Protein AF-A0A4Y6R1T4-F1 (afdb_monomer_lite)

Structure (mmCIF, N/CA/C/O backbone):
data_AF-A0A4Y6R1T4-F1
#
_entry.id   AF-A0A4Y6R1T4-F1
#
loop_
_atom_site.group_PDB
_atom_site.id
_atom_site.type_symbol
_atom_site.label_atom_id
_atom_site.label_alt_id
_atom_site.label_comp_id
_atom_site.label_asym_id
_atom_site.label_entity_id
_atom_site.label_seq_id
_atom_site.pdbx_PDB_ins_code
_atom_site.Cartn_x
_atom_site.Cartn_y
_atom_site.Cartn_z
_atom_site.occupancy
_atom_site.B_iso_or_equiv
_atom_site.auth_seq_id
_atom_site.auth_comp_id
_atom_site.auth_asym_id
_atom_site.auth_atom_id
_atom_site.pdbx_PDB_model_num
ATOM 1 N N . MET A 1 1 ? 28.581 6.804 19.911 1.00 50.00 1 MET A N 1
ATOM 2 C CA . MET A 1 1 ? 28.796 6.929 18.453 1.00 50.00 1 MET A CA 1
ATOM 3 C C . MET A 1 1 ? 29.533 5.676 18.004 1.00 50.00 1 MET A C 1
ATOM 5 O O . MET A 1 1 ? 30.592 5.405 18.553 1.00 50.00 1 MET A O 1
ATOM 9 N N . ASP A 1 2 ? 28.939 4.850 17.142 1.00 58.91 2 ASP A N 1
ATOM 10 C CA . ASP A 1 2 ? 29.497 3.533 16.799 1.00 58.91 2 ASP A CA 1
ATOM 11 C C . ASP A 1 2 ? 30.647 3.675 15.783 1.00 58.91 2 ASP A C 1
ATOM 13 O O . ASP A 1 2 ? 30.434 3.988 14.611 1.00 58.91 2 ASP A O 1
ATOM 17 N N . LEU A 1 3 ? 31.883 3.462 16.244 1.00 58.91 3 LEU A N 1
ATOM 18 C CA . LEU A 1 3 ? 33.116 3.588 15.455 1.00 58.91 3 LEU A CA 1
ATOM 19 C C . LEU A 1 3 ? 33.207 2.569 14.300 1.00 58.91 3 LEU A C 1
ATOM 21 O O . LEU A 1 3 ? 34.051 2.720 13.419 1.00 58.91 3 LEU A O 1
ATOM 25 N N . ARG A 1 4 ? 32.319 1.563 14.251 1.00 66.00 4 ARG A N 1
ATOM 26 C CA . ARG A 1 4 ? 32.218 0.587 13.150 1.00 66.00 4 ARG A CA 1
ATOM 27 C C . ARG A 1 4 ? 31.429 1.110 11.947 1.00 66.00 4 ARG A C 1
ATOM 29 O O . ARG A 1 4 ? 31.530 0.545 10.858 1.00 66.00 4 ARG A O 1
ATOM 36 N N . LEU A 1 5 ? 30.665 2.195 12.109 1.00 69.00 5 LEU A N 1
ATOM 37 C CA . LEU A 1 5 ? 29.896 2.802 11.017 1.00 69.00 5 LEU A CA 1
ATOM 38 C C . LEU A 1 5 ? 30.787 3.558 10.033 1.00 69.00 5 LEU A C 1
ATOM 40 O O . LEU A 1 5 ? 30.581 3.449 8.830 1.00 69.00 5 LEU A O 1
ATOM 44 N N . VAL A 1 6 ? 31.795 4.283 10.521 1.00 76.62 6 VAL A N 1
ATOM 45 C CA . VAL A 1 6 ? 32.685 5.107 9.686 1.00 76.62 6 VAL A CA 1
ATOM 46 C C . VAL A 1 6 ? 33.397 4.292 8.591 1.00 76.62 6 VAL A C 1
ATOM 48 O O . VAL A 1 6 ? 33.251 4.646 7.420 1.00 76.62 6 VAL A O 1
ATOM 51 N N . PRO A 1 7 ? 34.093 3.175 8.889 1.00 70.38 7 PRO A N 1
ATOM 52 C CA . PRO A 1 7 ? 34.747 2.381 7.848 1.00 70.38 7 PRO A CA 1
ATOM 53 C C . PRO A 1 7 ? 33.738 1.717 6.903 1.00 70.38 7 PRO A C 1
ATOM 55 O O . PRO A 1 7 ? 33.981 1.648 5.701 1.00 70.38 7 PRO A O 1
ATOM 58 N N . ARG A 1 8 ? 32.571 1.292 7.406 1.00 71.94 8 ARG A N 1
ATOM 59 C CA . ARG A 1 8 ? 31.504 0.712 6.578 1.00 71.94 8 ARG A CA 1
ATOM 60 C C . ARG A 1 8 ? 30.932 1.733 5.594 1.00 71.94 8 ARG A C 1
ATOM 62 O O . ARG A 1 8 ? 30.729 1.405 4.430 1.00 71.94 8 ARG A O 1
ATOM 69 N N . VAL A 1 9 ? 30.707 2.968 6.038 1.00 75.81 9 VAL A N 1
ATOM 70 C CA . VAL A 1 9 ? 30.232 4.070 5.189 1.00 75.81 9 VAL A CA 1
ATOM 71 C C . VAL A 1 9 ? 31.282 4.442 4.146 1.00 75.81 9 VAL A C 1
ATOM 73 O O . VAL A 1 9 ? 30.928 4.627 2.987 1.00 75.81 9 VAL A O 1
ATOM 76 N N . LEU A 1 10 ? 32.567 4.493 4.508 1.00 75.19 10 LEU A N 1
ATOM 77 C CA . LEU A 1 10 ? 33.646 4.766 3.554 1.00 75.19 10 LEU A CA 1
ATOM 78 C C . LEU A 1 10 ? 33.792 3.658 2.504 1.00 75.19 10 LEU A C 1
ATOM 80 O O . LEU A 1 10 ? 34.009 3.964 1.337 1.00 75.19 10 LEU A O 1
ATOM 84 N N . LEU A 1 11 ? 33.608 2.392 2.883 1.00 73.38 11 LEU A N 1
ATOM 85 C CA . LEU A 1 11 ? 33.667 1.255 1.961 1.00 73.38 11 LEU A CA 1
ATOM 86 C C . LEU A 1 11 ? 32.455 1.225 1.014 1.00 73.38 11 LEU A C 1
ATOM 88 O O . LEU A 1 11 ? 32.614 1.037 -0.191 1.00 73.38 11 LEU A O 1
ATOM 92 N N . LEU A 1 12 ? 31.253 1.507 1.534 1.00 69.75 12 LEU A N 1
ATOM 93 C CA . LEU A 1 12 ? 30.039 1.699 0.728 1.00 69.75 12 LEU A CA 1
ATOM 94 C C . LEU A 1 12 ? 30.169 2.904 -0.216 1.00 69.75 12 LEU A C 1
ATOM 96 O O . LEU A 1 12 ? 29.747 2.833 -1.372 1.00 69.75 12 LEU A O 1
ATOM 100 N N . ARG A 1 13 ? 30.796 3.991 0.247 1.00 69.69 13 ARG A N 1
ATOM 101 C CA . ARG A 1 13 ? 31.084 5.177 -0.564 1.00 69.69 13 ARG A CA 1
ATOM 102 C C . ARG A 1 13 ? 32.111 4.875 -1.646 1.00 69.69 13 ARG A C 1
ATOM 104 O O . ARG A 1 13 ? 31.863 5.223 -2.785 1.00 69.69 13 ARG A O 1
ATOM 111 N N . ALA A 1 14 ? 33.204 4.182 -1.340 1.00 67.00 14 ALA A N 1
ATOM 112 C CA . ALA A 1 14 ? 34.214 3.788 -2.322 1.00 67.00 14 ALA A CA 1
ATOM 113 C C . ALA A 1 14 ? 33.642 2.852 -3.401 1.00 67.00 14 ALA A C 1
ATOM 115 O O . ALA A 1 14 ? 33.960 3.007 -4.576 1.00 67.00 14 ALA A O 1
ATOM 116 N N . ALA A 1 15 ? 32.741 1.937 -3.027 1.00 65.62 15 ALA A N 1
ATOM 117 C CA . ALA A 1 15 ? 32.027 1.080 -3.975 1.00 65.62 15 ALA A CA 1
ATOM 118 C C . ALA A 1 15 ? 31.016 1.850 -4.853 1.00 65.62 15 ALA A C 1
ATOM 120 O O . ALA A 1 15 ? 30.726 1.429 -5.973 1.00 65.62 15 ALA A O 1
ATOM 121 N N . SER A 1 16 ? 30.499 2.984 -4.364 1.00 64.88 16 SER A N 1
ATOM 122 C CA . SER A 1 16 ? 29.535 3.846 -5.073 1.00 64.88 16 SER A CA 1
ATOM 123 C C . SER A 1 16 ? 30.197 4.998 -5.843 1.00 64.88 16 SER A C 1
ATOM 125 O O . SER A 1 16 ? 29.636 5.481 -6.820 1.00 64.88 16 SER A O 1
ATOM 127 N N . HIS A 1 17 ? 31.428 5.368 -5.480 1.00 62.56 17 HIS A N 1
ATOM 128 C CA . HIS A 1 17 ? 32.231 6.453 -6.054 1.00 62.56 17 HIS A CA 1
ATOM 129 C C . HIS A 1 17 ? 32.384 6.384 -7.587 1.00 62.56 17 HIS A C 1
ATOM 131 O O . HIS A 1 17 ? 32.402 7.425 -8.251 1.00 62.56 17 HIS A O 1
ATOM 137 N N . PRO A 1 18 ? 32.449 5.193 -8.222 1.00 65.69 18 PRO A N 1
ATOM 138 C CA . PRO A 1 18 ? 32.458 5.106 -9.676 1.00 65.69 18 PRO A CA 1
ATOM 139 C C . PRO A 1 18 ? 31.128 5.487 -10.343 1.00 65.69 18 PRO A C 1
ATOM 141 O O . PRO A 1 18 ? 31.086 5.605 -11.564 1.00 65.69 18 PRO A O 1
ATOM 144 N N . ARG A 1 19 ? 30.036 5.616 -9.584 1.00 70.75 19 ARG A N 1
ATOM 145 C CA . ARG A 1 19 ? 28.713 6.042 -10.065 1.00 70.75 19 ARG A CA 1
ATOM 146 C C . ARG A 1 19 ? 28.434 7.518 -9.793 1.00 70.75 19 ARG A C 1
ATOM 148 O O . ARG A 1 19 ? 27.678 8.121 -10.545 1.00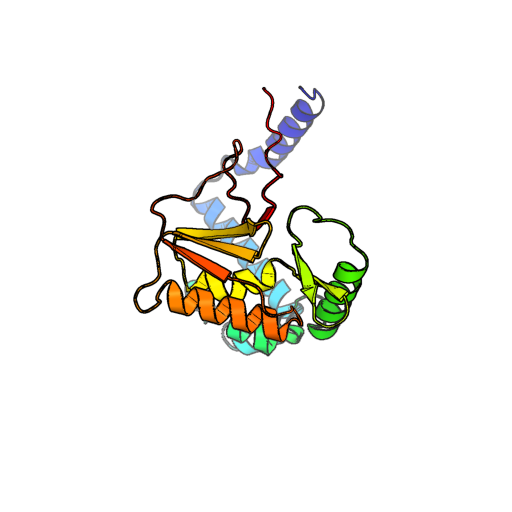 70.75 19 ARG A O 1
ATOM 155 N N . ASP A 1 20 ? 29.117 8.109 -8.813 1.00 73.69 20 ASP A N 1
ATOM 156 C CA . ASP A 1 20 ? 28.997 9.532 -8.460 1.00 73.69 20 ASP A CA 1
ATOM 157 C C . ASP A 1 20 ? 29.440 10.479 -9.594 1.00 73.69 20 ASP A C 1
ATOM 159 O O . ASP A 1 20 ? 29.027 11.632 -9.635 1.00 73.69 20 ASP A O 1
ATOM 163 N N . HIS A 1 21 ? 30.261 9.995 -10.534 1.00 81.00 21 HIS A N 1
ATOM 164 C CA . HIS A 1 21 ? 30.757 10.770 -11.678 1.00 81.00 21 HIS A CA 1
ATOM 165 C C . HIS A 1 21 ? 30.013 10.484 -12.991 1.00 81.00 21 HIS A C 1
ATOM 167 O O . HIS A 1 21 ? 30.503 10.834 -14.066 1.00 81.00 21 HIS A O 1
ATOM 173 N N . TRP A 1 22 ? 28.888 9.767 -12.954 1.00 88.06 22 TRP A N 1
ATOM 174 C CA . TRP A 1 22 ? 28.159 9.477 -14.183 1.00 88.06 22 TRP A CA 1
ATOM 175 C C . TRP A 1 22 ? 27.506 10.739 -14.739 1.00 88.06 22 TRP A C 1
ATOM 177 O O . TRP A 1 22 ? 26.753 11.423 -14.051 1.00 88.06 22 TRP A O 1
ATOM 187 N N . ASP A 1 23 ? 27.763 11.009 -16.015 1.00 89.06 23 ASP A N 1
ATOM 188 C CA . ASP A 1 23 ? 26.999 11.992 -16.767 1.00 89.06 23 ASP A CA 1
ATOM 189 C C . ASP A 1 23 ? 25.576 11.478 -17.064 1.00 89.06 23 ASP A C 1
ATOM 191 O O . ASP A 1 23 ? 25.246 10.295 -16.897 1.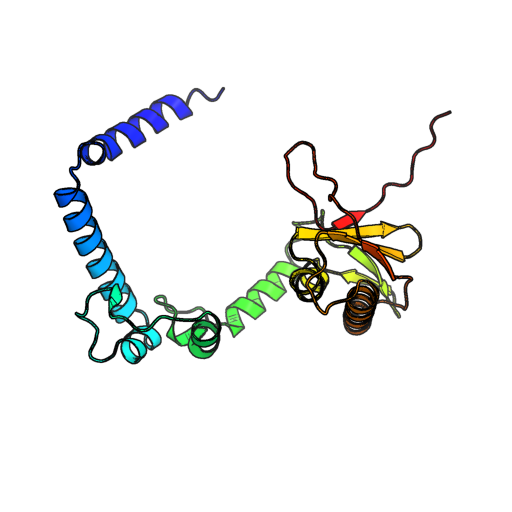00 89.06 23 ASP A O 1
ATOM 195 N N . ALA A 1 24 ? 24.708 12.381 -17.522 1.00 89.31 24 ALA A N 1
ATOM 196 C CA . ALA A 1 24 ? 23.315 12.055 -17.817 1.00 89.31 24 ALA A CA 1
ATOM 197 C C . ALA A 1 24 ? 23.175 10.928 -18.862 1.00 89.31 24 ALA A C 1
ATOM 199 O O . ALA A 1 24 ? 22.278 10.088 -18.755 1.00 89.31 24 ALA A O 1
ATOM 200 N N . ALA A 1 25 ? 24.077 10.866 -19.847 1.00 91.19 25 ALA A N 1
ATOM 201 C CA . ALA A 1 25 ? 24.057 9.843 -20.891 1.00 91.19 25 ALA A CA 1
ATOM 202 C C . ALA A 1 25 ? 24.374 8.449 -20.327 1.00 91.19 25 ALA A C 1
ATOM 204 O O . ALA A 1 25 ? 23.700 7.467 -20.651 1.00 91.19 25 ALA A O 1
ATOM 205 N N . ARG A 1 26 ? 25.363 8.356 -19.435 1.00 89.06 26 ARG A N 1
ATOM 206 C CA . ARG A 1 26 ? 25.758 7.119 -18.763 1.00 89.06 26 ARG A CA 1
ATOM 207 C C . ARG A 1 26 ? 24.699 6.652 -17.771 1.00 89.06 26 ARG A C 1
ATOM 209 O O . ARG A 1 26 ? 24.414 5.454 -17.743 1.00 89.06 26 ARG A O 1
ATOM 216 N N . ILE A 1 27 ? 24.068 7.572 -17.034 1.00 89.69 27 ILE A N 1
ATOM 217 C CA . ILE A 1 27 ? 22.906 7.268 -16.180 1.00 89.69 27 ILE A CA 1
ATOM 218 C C . ILE A 1 27 ? 21.773 6.686 -17.028 1.00 89.69 27 ILE A C 1
ATOM 220 O O . ILE A 1 27 ? 21.288 5.597 -16.724 1.00 89.69 27 ILE A O 1
ATOM 224 N N . SER A 1 28 ? 21.397 7.359 -18.118 1.00 89.50 28 SER A N 1
ATOM 225 C CA . SER A 1 28 ? 20.312 6.917 -19.002 1.00 89.50 28 SER A CA 1
ATOM 226 C C . SER A 1 28 ? 20.594 5.536 -19.602 1.00 89.50 28 SER A C 1
ATOM 228 O O . SER A 1 28 ? 19.764 4.629 -19.516 1.00 89.50 28 SER A O 1
ATOM 230 N N . LYS A 1 29 ? 21.813 5.308 -20.108 1.00 89.62 29 LYS A N 1
ATOM 231 C CA . LYS A 1 29 ? 22.233 4.000 -20.635 1.00 89.62 29 LYS A CA 1
ATOM 232 C C . LYS A 1 29 ? 22.165 2.901 -19.572 1.00 89.62 29 LYS A C 1
ATOM 234 O O . LYS A 1 29 ? 21.731 1.786 -19.870 1.00 89.62 29 LYS A O 1
ATOM 239 N N . HIS A 1 30 ? 22.582 3.196 -18.340 1.00 89.69 30 HIS A N 1
ATOM 240 C CA . HIS A 1 30 ? 22.501 2.239 -17.241 1.00 89.69 30 HIS A CA 1
ATOM 241 C C . HIS A 1 30 ? 21.052 1.933 -16.851 1.00 89.69 30 HIS A C 1
ATOM 243 O O . HIS A 1 30 ? 20.703 0.764 -16.720 1.00 89.69 30 HIS A O 1
ATOM 249 N N . GLN A 1 31 ? 20.199 2.953 -16.724 1.00 90.06 31 GLN A N 1
ATOM 250 C CA . GLN A 1 31 ? 18.775 2.785 -16.422 1.00 90.06 31 GLN A CA 1
ATOM 251 C C . GLN A 1 31 ? 18.071 1.949 -17.492 1.00 90.06 31 GLN A C 1
ATOM 253 O O . GLN A 1 31 ? 17.341 1.023 -17.152 1.00 90.06 31 GLN A O 1
ATOM 258 N N . GLN A 1 32 ? 18.345 2.201 -18.775 1.00 90.06 32 GLN A N 1
ATOM 259 C CA . GLN A 1 32 ? 17.814 1.392 -19.875 1.00 90.06 32 GLN A CA 1
ATOM 260 C C . GLN A 1 32 ? 18.275 -0.067 -19.790 1.00 90.06 32 GLN A C 1
ATOM 262 O O . GLN A 1 32 ? 17.481 -0.978 -20.015 1.00 90.06 32 GLN A O 1
ATOM 267 N N . HIS A 1 33 ? 19.547 -0.312 -19.455 1.00 90.56 33 HIS A N 1
ATOM 268 C CA . HIS A 1 33 ? 20.057 -1.670 -19.269 1.00 90.56 33 HIS A CA 1
ATOM 269 C C . HIS A 1 33 ? 19.378 -2.377 -18.094 1.00 90.56 33 HIS A C 1
ATOM 271 O O . HIS A 1 33 ? 18.816 -3.453 -18.277 1.00 90.56 33 HIS A O 1
ATOM 277 N N . ALA A 1 34 ? 19.377 -1.748 -16.918 1.00 90.75 34 ALA A N 1
ATOM 278 C CA . ALA A 1 34 ? 18.780 -2.297 -15.708 1.00 90.75 34 ALA A CA 1
ATOM 279 C C . ALA A 1 34 ? 17.275 -2.550 -15.880 1.00 90.75 34 ALA A C 1
ATOM 281 O O . ALA A 1 34 ? 16.768 -3.589 -15.466 1.00 90.75 34 ALA A O 1
ATOM 282 N N . LEU A 1 35 ? 16.563 -1.641 -16.554 1.00 91.81 35 LEU A N 1
ATOM 283 C CA . LEU A 1 35 ? 15.149 -1.809 -16.872 1.00 91.81 35 LEU A CA 1
ATOM 284 C C . LEU A 1 35 ? 14.912 -3.020 -17.782 1.00 91.81 35 LEU A C 1
ATOM 286 O O . LEU A 1 35 ? 13.973 -3.779 -17.548 1.00 91.81 35 LEU A O 1
ATOM 290 N N . ARG A 1 36 ? 15.750 -3.227 -18.807 1.00 91.12 36 ARG A N 1
ATOM 291 C CA . ARG A 1 36 ? 15.650 -4.419 -19.667 1.00 91.12 36 ARG A CA 1
ATOM 292 C C . ARG A 1 36 ? 15.871 -5.701 -18.871 1.00 91.12 36 ARG A C 1
ATOM 294 O O . ARG A 1 36 ? 15.094 -6.636 -19.027 1.00 91.12 36 ARG A O 1
ATOM 301 N N . GLU A 1 37 ? 16.875 -5.741 -17.999 1.00 93.50 37 GLU A N 1
ATOM 302 C CA . GLU A 1 37 ? 17.130 -6.914 -17.152 1.00 93.50 37 GLU A CA 1
ATOM 303 C C . GLU A 1 37 ? 15.971 -7.197 -16.194 1.00 93.50 37 GLU A C 1
ATOM 305 O O . GLU A 1 37 ? 15.504 -8.334 -16.117 1.00 93.50 37 GLU A O 1
ATOM 310 N N . LEU A 1 38 ? 15.447 -6.161 -15.531 1.00 93.88 38 LEU A N 1
ATOM 311 C CA . LEU A 1 38 ? 14.284 -6.274 -14.653 1.00 93.88 38 LEU A CA 1
ATOM 312 C C . LEU A 1 38 ? 13.074 -6.841 -15.401 1.00 93.88 38 LEU A C 1
ATOM 314 O O . LEU A 1 38 ? 12.399 -7.741 -14.904 1.00 93.88 38 LEU A O 1
ATOM 318 N N . ARG A 1 39 ? 12.811 -6.336 -16.609 1.00 94.12 39 ARG A N 1
ATOM 319 C CA . ARG A 1 39 ? 11.696 -6.798 -17.440 1.00 94.12 39 ARG A CA 1
ATOM 320 C C . ARG A 1 39 ? 11.880 -8.237 -17.892 1.00 94.12 39 ARG A C 1
ATOM 322 O O . ARG A 1 39 ? 10.942 -9.017 -17.776 1.00 94.12 39 ARG A O 1
ATOM 329 N N . ASN A 1 40 ? 13.079 -8.613 -18.329 1.00 93.44 40 ASN A N 1
ATOM 330 C CA . ASN A 1 40 ? 13.384 -9.994 -18.697 1.00 93.44 40 ASN A CA 1
ATOM 331 C C . ASN A 1 40 ? 13.141 -10.951 -17.523 1.00 93.44 40 ASN A C 1
ATOM 333 O O . ASN A 1 40 ? 12.492 -11.981 -17.698 1.00 93.44 40 ASN A O 1
ATOM 337 N N . ALA A 1 41 ? 13.590 -10.588 -16.319 1.00 94.50 41 ALA A N 1
ATOM 338 C CA . ALA A 1 41 ? 13.340 -11.371 -15.112 1.00 94.50 41 ALA A CA 1
ATOM 339 C C . ALA A 1 41 ? 11.840 -11.444 -14.771 1.00 94.50 41 ALA A C 1
ATOM 341 O O . ALA A 1 41 ? 11.327 -12.523 -14.463 1.00 94.50 41 ALA A O 1
ATOM 342 N N . ALA A 1 42 ? 11.117 -10.326 -14.883 1.00 94.56 42 ALA A N 1
ATOM 343 C CA . ALA A 1 42 ? 9.676 -10.285 -14.658 1.00 94.56 42 ALA A CA 1
ATOM 344 C C . ALA A 1 42 ? 8.922 -11.200 -15.633 1.00 94.56 42 ALA A C 1
ATOM 346 O O . ALA A 1 42 ? 8.094 -12.002 -15.207 1.00 94.56 42 ALA A O 1
ATOM 347 N N . TYR A 1 43 ? 9.251 -11.151 -16.924 1.00 95.38 43 TYR A N 1
ATOM 348 C CA . TYR A 1 43 ? 8.638 -12.005 -17.941 1.00 95.38 43 TYR A CA 1
ATOM 349 C C . TYR A 1 43 ? 9.020 -13.476 -17.796 1.00 95.38 43 TYR A C 1
ATOM 351 O O . TYR A 1 43 ? 8.191 -14.342 -18.064 1.00 95.38 43 TYR A O 1
ATOM 359 N N . ALA A 1 44 ? 10.235 -13.788 -17.346 1.00 94.06 44 ALA A N 1
ATOM 360 C CA . ALA A 1 44 ? 10.625 -15.164 -17.057 1.00 94.06 44 ALA A CA 1
ATOM 361 C C . ALA A 1 44 ? 9.807 -15.742 -15.887 1.00 94.06 44 ALA A C 1
ATOM 363 O O . ALA A 1 44 ? 9.327 -16.875 -15.962 1.00 94.06 44 ALA A O 1
ATOM 364 N N . GLY A 1 45 ? 9.606 -14.950 -14.831 1.00 93.62 45 GLY A N 1
ATOM 365 C CA . GLY A 1 45 ? 8.964 -15.399 -13.596 1.00 93.62 45 GLY A CA 1
ATOM 366 C C . GLY A 1 45 ? 7.436 -15.342 -13.594 1.00 93.62 45 GLY A C 1
ATOM 367 O O . GLY A 1 45 ? 6.810 -16.219 -13.012 1.00 93.62 45 GLY A O 1
ATOM 368 N N . SER A 1 46 ? 6.825 -14.353 -14.252 1.00 96.12 46 SER A N 1
ATOM 369 C CA . SER A 1 46 ? 5.397 -14.046 -14.105 1.00 96.12 46 SER A CA 1
ATOM 370 C C . SER A 1 46 ? 4.598 -14.316 -15.380 1.00 96.12 46 SER A C 1
ATOM 372 O O . SER A 1 46 ? 4.855 -13.747 -16.444 1.00 96.12 46 SER A O 1
ATOM 374 N N . ALA A 1 47 ? 3.569 -15.157 -15.261 1.00 94.94 47 ALA A N 1
ATOM 375 C CA . ALA A 1 47 ? 2.623 -15.410 -16.345 1.00 94.94 47 ALA A CA 1
ATOM 376 C C . ALA A 1 47 ? 1.752 -14.185 -16.646 1.00 94.94 47 ALA A C 1
ATOM 378 O O . ALA A 1 47 ? 1.494 -13.895 -17.815 1.00 94.94 47 ALA A O 1
ATOM 379 N N . PHE A 1 48 ? 1.358 -13.441 -15.611 1.00 96.44 48 PHE A N 1
ATOM 380 C CA . PHE A 1 48 ? 0.591 -12.207 -15.745 1.00 96.44 48 PHE A CA 1
ATOM 381 C C . PHE A 1 48 ? 1.323 -11.187 -16.621 1.00 96.44 48 PHE A C 1
ATOM 383 O O . PHE A 1 48 ? 0.774 -10.766 -17.636 1.00 96.44 48 PHE A O 1
ATOM 390 N N . TYR A 1 49 ? 2.584 -10.859 -16.312 1.00 96.00 49 TYR A N 1
ATOM 391 C CA . TYR A 1 49 ? 3.328 -9.865 -17.093 1.00 96.00 49 TYR A CA 1
ATOM 392 C C . TYR A 1 49 ? 3.596 -10.309 -18.537 1.00 96.00 49 TYR A C 1
ATOM 394 O O . TYR A 1 49 ? 3.641 -9.456 -19.423 1.00 96.00 49 TYR A O 1
ATOM 402 N N . ARG A 1 50 ? 3.730 -11.617 -18.812 1.00 95.38 50 ARG A N 1
ATOM 403 C CA . ARG A 1 50 ? 3.830 -12.125 -20.195 1.00 95.38 50 ARG A CA 1
ATOM 404 C C . ARG A 1 50 ? 2.552 -11.892 -20.997 1.00 95.38 50 ARG A C 1
ATOM 406 O O . ARG A 1 50 ? 2.644 -11.557 -22.172 1.00 95.38 50 ARG A O 1
ATOM 413 N N . ARG A 1 51 ? 1.380 -12.078 -20.377 1.00 96.06 51 ARG A N 1
ATOM 414 C CA . ARG A 1 51 ? 0.079 -11.848 -21.026 1.00 96.06 51 ARG A CA 1
ATOM 415 C C . ARG A 1 51 ? -0.224 -10.356 -21.159 1.00 96.06 51 ARG A C 1
ATOM 417 O O . ARG A 1 51 ? -0.571 -9.913 -22.245 1.00 96.06 51 ARG A O 1
ATOM 424 N N . HIS A 1 52 ? -0.037 -9.587 -20.085 1.00 95.88 52 HIS A N 1
ATOM 425 C CA . HIS A 1 52 ? -0.335 -8.148 -20.037 1.00 95.88 52 HIS A CA 1
ATOM 426 C C . HIS A 1 52 ? 0.526 -7.334 -21.006 1.00 95.88 52 HIS A C 1
ATOM 428 O O . HIS A 1 52 ? 0.055 -6.384 -21.618 1.00 95.88 52 HIS A O 1
ATOM 434 N N . HIS A 1 53 ? 1.788 -7.732 -21.188 1.00 95.75 53 HIS A N 1
ATOM 435 C CA . HIS A 1 53 ? 2.714 -7.100 -22.132 1.00 95.75 53 HIS A CA 1
ATOM 436 C C . HIS A 1 53 ? 2.900 -7.913 -23.426 1.00 95.75 53 HIS A C 1
ATOM 438 O O . HIS A 1 53 ? 3.919 -7.758 -24.106 1.00 95.75 53 HIS A O 1
ATOM 444 N N . ALA A 1 54 ? 1.957 -8.794 -23.780 1.00 94.88 54 ALA A N 1
ATOM 445 C CA . ALA A 1 54 ? 2.028 -9.560 -25.023 1.00 94.88 54 ALA A CA 1
ATOM 446 C C . ALA A 1 54 ? 2.130 -8.615 -26.234 1.00 94.88 54 ALA A C 1
ATOM 448 O O . ALA A 1 54 ? 1.410 -7.627 -26.332 1.00 94.88 54 ALA A O 1
ATOM 449 N N . GLY A 1 55 ? 3.079 -8.880 -27.136 1.00 94.94 55 GLY A N 1
ATOM 450 C CA . GLY A 1 55 ? 3.385 -7.989 -28.266 1.00 94.94 55 GLY A CA 1
ATOM 451 C C . GLY A 1 55 ? 4.176 -6.720 -27.906 1.00 94.94 55 GLY A C 1
ATOM 452 O O . GLY A 1 55 ? 4.668 -6.047 -28.804 1.00 94.94 55 GLY A O 1
ATOM 453 N N . LEU A 1 56 ? 4.379 -6.425 -26.616 1.00 95.00 56 LEU A N 1
ATOM 454 C CA . LEU A 1 56 ? 5.061 -5.223 -26.112 1.00 95.00 56 LEU A CA 1
ATOM 455 C C . LEU A 1 56 ? 6.317 -5.537 -25.281 1.00 95.00 56 LEU A C 1
ATOM 457 O O . LEU A 1 56 ? 6.888 -4.655 -24.639 1.00 95.00 56 LEU A O 1
ATOM 461 N N . LEU A 1 57 ? 6.801 -6.782 -25.300 1.00 89.00 57 LEU A N 1
ATOM 462 C CA . LEU A 1 57 ? 7.950 -7.215 -24.488 1.00 89.00 57 LEU A CA 1
ATOM 463 C C . LEU A 1 57 ? 9.238 -6.419 -24.775 1.00 89.00 57 LEU A C 1
ATOM 465 O O . LEU A 1 57 ? 10.073 -6.274 -23.885 1.00 89.00 57 LEU A O 1
ATOM 469 N N . GLY A 1 58 ? 9.381 -5.876 -25.989 1.00 87.19 58 GLY A N 1
ATOM 470 C CA . GLY A 1 58 ? 10.485 -4.994 -26.390 1.00 87.19 58 GLY A CA 1
ATOM 471 C C . GLY A 1 58 ? 10.152 -3.496 -26.402 1.00 87.19 58 GLY A C 1
ATOM 472 O O . GLY A 1 58 ? 11.054 -2.691 -26.615 1.00 87.19 58 GLY A O 1
ATOM 473 N N . ALA A 1 59 ? 8.890 -3.109 -26.178 1.00 90.44 59 ALA A N 1
ATOM 474 C CA . ALA A 1 59 ? 8.451 -1.711 -26.223 1.00 90.44 59 ALA A CA 1
ATOM 475 C C . ALA A 1 59 ? 9.077 -0.890 -25.080 1.00 90.44 59 ALA A C 1
ATOM 477 O O . ALA A 1 59 ? 9.370 -1.465 -24.029 1.00 90.44 59 ALA A O 1
ATOM 478 N N . PRO A 1 60 ? 9.309 0.422 -25.237 1.00 88.44 60 PRO A N 1
ATOM 479 C CA . PRO A 1 60 ? 9.792 1.272 -24.149 1.00 88.44 60 PRO A CA 1
ATOM 480 C C . PRO A 1 60 ? 8.758 1.381 -23.009 1.00 88.44 60 PRO A C 1
ATOM 482 O O . PRO A 1 60 ? 7.586 1.053 -23.179 1.00 88.44 60 PRO A O 1
ATOM 485 N N . LEU A 1 61 ? 9.212 1.787 -21.816 1.00 88.19 61 LEU A N 1
ATOM 486 C CA . LEU A 1 61 ? 8.406 1.758 -20.583 1.00 88.19 61 LEU A CA 1
ATOM 487 C C . LEU A 1 61 ? 7.135 2.612 -20.662 1.00 88.19 61 LEU A C 1
ATOM 489 O O . LEU A 1 61 ? 6.104 2.220 -20.132 1.00 88.19 61 LEU A O 1
ATOM 493 N N . ASP A 1 62 ? 7.229 3.764 -21.314 1.00 90.88 62 ASP A N 1
ATOM 494 C CA . ASP A 1 62 ? 6.154 4.738 -21.511 1.00 90.88 62 ASP A CA 1
ATOM 495 C C . ASP A 1 62 ? 5.033 4.240 -22.436 1.00 90.88 62 ASP A C 1
ATOM 497 O O . ASP A 1 62 ? 3.941 4.799 -22.430 1.00 90.88 62 ASP A O 1
ATOM 501 N N . GLN A 1 63 ? 5.283 3.177 -23.202 1.00 92.38 63 GLN A N 1
ATOM 502 C CA . GLN A 1 63 ? 4.302 2.543 -24.085 1.00 92.38 63 GLN A CA 1
ATOM 503 C C . GLN A 1 63 ? 3.651 1.302 -23.464 1.00 92.38 63 GLN A C 1
ATOM 505 O O . GLN A 1 63 ? 2.807 0.669 -24.099 1.00 92.38 63 GLN A O 1
ATOM 510 N N . LEU A 1 64 ? 4.046 0.914 -22.248 1.00 92.81 64 LEU A N 1
ATOM 511 C CA . LEU A 1 64 ? 3.459 -0.243 -21.584 1.00 92.81 64 LEU A CA 1
ATOM 512 C C . LEU A 1 64 ? 2.119 0.123 -20.935 1.00 92.81 64 LEU A C 1
ATOM 514 O O . LEU A 1 64 ? 2.011 1.182 -20.313 1.00 92.81 64 LEU A O 1
ATOM 518 N N . PRO A 1 65 ? 1.107 -0.757 -21.025 1.00 93.94 65 PRO A N 1
ATOM 519 C CA . PRO A 1 65 ? -0.135 -0.559 -20.296 1.00 93.94 65 PRO A CA 1
ATOM 520 C C . PRO A 1 65 ? 0.153 -0.528 -18.785 1.00 93.94 65 PRO A C 1
ATOM 522 O O . PRO A 1 65 ? 0.851 -1.415 -18.280 1.00 93.94 65 PRO A O 1
ATOM 525 N N . PRO A 1 66 ? -0.365 0.466 -18.037 1.00 92.94 66 PRO A N 1
ATOM 526 C CA . PRO A 1 66 ? -0.172 0.520 -16.595 1.00 92.94 66 PRO A CA 1
ATOM 527 C C . PRO A 1 66 ? -0.789 -0.715 -15.929 1.00 92.94 66 PRO A C 1
ATOM 529 O O . PRO A 1 66 ? -1.752 -1.289 -16.432 1.00 92.94 66 PRO A O 1
ATOM 532 N N . VAL A 1 67 ? -0.228 -1.121 -14.790 1.00 94.06 67 VAL A N 1
ATOM 533 C CA . VAL A 1 67 ? -0.786 -2.191 -13.954 1.00 94.06 67 VAL A CA 1
ATOM 534 C C . VAL A 1 67 ? -1.365 -1.557 -12.704 1.00 94.06 67 VAL A C 1
ATOM 536 O O . VAL A 1 67 ? -0.641 -0.989 -11.882 1.00 94.06 67 VAL A O 1
ATOM 539 N N . THR A 1 68 ? -2.679 -1.647 -12.554 1.00 93.38 68 THR A N 1
ATOM 540 C CA . THR A 1 68 ? -3.370 -1.174 -11.359 1.00 93.38 68 THR A CA 1
ATOM 541 C C . THR A 1 68 ? -3.247 -2.181 -10.220 1.00 93.38 68 THR A C 1
ATOM 543 O O . THR A 1 68 ? -3.030 -3.380 -10.415 1.00 93.38 68 THR A O 1
ATOM 546 N N . LYS A 1 69 ? -3.454 -1.705 -8.989 1.00 90.81 69 LYS A N 1
ATOM 547 C CA . LYS A 1 69 ? -3.530 -2.584 -7.816 1.00 90.81 69 LYS A CA 1
ATOM 548 C C . LYS A 1 69 ? -4.628 -3.641 -7.977 1.00 90.81 69 LYS A C 1
ATOM 550 O O . LYS A 1 69 ? -4.400 -4.789 -7.619 1.00 90.81 69 LYS A O 1
ATOM 555 N N . ALA A 1 70 ? -5.793 -3.266 -8.507 1.00 90.94 70 ALA A N 1
ATOM 556 C CA . ALA A 1 70 ? -6.915 -4.185 -8.688 1.00 90.94 70 ALA A CA 1
ATOM 557 C C . ALA A 1 70 ? -6.556 -5.338 -9.640 1.00 90.94 70 ALA A C 1
ATOM 559 O O . ALA A 1 70 ? -6.767 -6.499 -9.296 1.00 90.94 70 ALA A O 1
ATOM 560 N N . GLU A 1 71 ? -5.935 -5.033 -10.783 1.00 91.25 71 GLU A N 1
ATOM 561 C CA . GLU A 1 71 ? -5.462 -6.047 -11.735 1.00 91.25 71 GLU A CA 1
ATOM 562 C C . GLU A 1 71 ? -4.394 -6.952 -11.118 1.00 91.25 71 GLU A C 1
ATOM 564 O O . GLU A 1 71 ? -4.456 -8.173 -11.277 1.00 91.25 71 GLU A O 1
ATOM 569 N N . LEU A 1 72 ? -3.449 -6.373 -10.369 1.00 92.69 72 LEU A N 1
ATOM 570 C CA . LEU A 1 72 ? -2.411 -7.134 -9.678 1.00 92.69 72 LEU A CA 1
ATOM 571 C C . LEU A 1 72 ? -3.010 -8.091 -8.638 1.00 92.69 72 LEU A C 1
ATOM 573 O O . LEU A 1 72 ? -2.568 -9.230 -8.538 1.00 92.69 72 LEU A O 1
ATOM 577 N N . MET A 1 73 ? -4.018 -7.652 -7.876 1.00 93.00 73 MET A N 1
ATOM 578 C CA . MET A 1 73 ? -4.691 -8.488 -6.872 1.00 93.00 73 MET A CA 1
ATOM 579 C C . MET A 1 73 ? -5.525 -9.594 -7.506 1.00 93.00 73 MET A C 1
ATOM 581 O O . MET A 1 73 ? -5.433 -10.738 -7.069 1.00 93.00 73 MET A O 1
ATOM 585 N N . ALA A 1 74 ? -6.257 -9.296 -8.580 1.00 93.38 74 ALA A N 1
ATOM 586 C CA . ALA A 1 74 ? -7.010 -10.304 -9.321 1.00 93.38 74 ALA A CA 1
ATOM 587 C C . ALA A 1 74 ? -6.104 -11.384 -9.945 1.00 93.38 74 ALA A C 1
ATOM 589 O O . ALA A 1 74 ? -6.529 -12.521 -10.124 1.00 93.38 74 ALA A O 1
ATOM 590 N N . ASN A 1 75 ? -4.846 -11.044 -10.249 1.00 95.06 75 ASN A N 1
ATOM 591 C CA . ASN A 1 75 ? -3.870 -11.941 -10.869 1.00 95.06 75 ASN A CA 1
ATOM 592 C C . ASN A 1 75 ? -2.704 -12.296 -9.933 1.00 95.06 75 ASN A C 1
ATOM 594 O O . ASN A 1 75 ? -1.638 -12.668 -10.421 1.00 95.06 75 ASN A O 1
ATOM 598 N N . PHE A 1 76 ? -2.874 -12.183 -8.609 1.00 94.06 76 PHE A N 1
ATOM 599 C CA . PHE A 1 76 ? -1.767 -12.230 -7.644 1.00 94.06 76 PHE A CA 1
ATOM 600 C C . PHE A 1 76 ? -0.832 -13.423 -7.860 1.00 94.06 76 PHE A C 1
ATOM 602 O O . PHE A 1 76 ? 0.369 -13.243 -8.045 1.00 94.06 76 PHE A O 1
ATOM 609 N N . ASN A 1 77 ? -1.389 -14.635 -7.919 1.00 93.44 77 ASN A N 1
ATOM 610 C CA . ASN A 1 77 ? -0.616 -15.873 -8.055 1.00 93.44 77 ASN A CA 1
ATOM 611 C C . ASN A 1 77 ? 0.192 -15.931 -9.366 1.00 93.44 77 ASN A C 1
ATOM 613 O O . ASN A 1 77 ? 1.284 -16.490 -9.391 1.00 93.44 77 ASN A O 1
ATOM 617 N N . ASP A 1 78 ? -0.315 -15.314 -10.435 1.00 93.88 78 ASP A N 1
ATOM 618 C CA . ASP A 1 78 ? 0.339 -15.258 -11.746 1.00 93.88 78 ASP A CA 1
ATOM 619 C C . ASP A 1 78 ? 1.304 -14.067 -11.878 1.00 93.88 78 ASP A C 1
ATOM 621 O O . ASP A 1 78 ? 2.168 -14.057 -12.764 1.00 93.88 78 ASP A O 1
ATOM 625 N N . ALA A 1 79 ? 1.140 -13.039 -11.041 1.00 94.25 79 ALA A N 1
ATOM 626 C CA . ALA A 1 79 ? 1.941 -11.817 -11.019 1.00 94.25 79 ALA A CA 1
ATOM 627 C C . ALA A 1 79 ? 3.286 -11.993 -10.310 1.00 94.25 79 ALA A C 1
ATOM 629 O O . ALA A 1 79 ? 4.241 -11.275 -10.617 1.00 94.25 79 ALA A O 1
ATOM 630 N N . LEU A 1 80 ? 3.387 -12.954 -9.394 1.00 93.88 80 LEU A N 1
ATOM 631 C CA . LEU A 1 80 ? 4.635 -13.236 -8.698 1.00 93.88 80 LEU A CA 1
ATOM 632 C C . LEU A 1 80 ? 5.685 -13.795 -9.660 1.00 93.88 80 LEU A C 1
ATOM 634 O O . LEU A 1 80 ? 5.413 -14.639 -10.509 1.00 93.88 80 LEU A O 1
ATOM 638 N N . THR A 1 81 ? 6.916 -13.316 -9.504 1.00 92.31 81 THR A N 1
ATOM 639 C CA . THR A 1 81 ? 8.080 -13.792 -10.264 1.00 92.31 81 THR A CA 1
ATOM 640 C C . THR A 1 81 ? 8.788 -14.963 -9.583 1.00 92.31 81 THR A C 1
ATOM 642 O O . THR A 1 81 ? 9.701 -15.557 -10.156 1.00 92.31 81 THR A O 1
ATOM 645 N N . VAL A 1 82 ? 8.360 -15.305 -8.367 1.00 88.00 82 VAL A N 1
ATOM 646 C CA . VAL A 1 82 ? 8.856 -16.423 -7.567 1.00 88.00 82 VAL A CA 1
ATOM 647 C C . VAL A 1 82 ? 7.800 -17.519 -7.496 1.00 88.00 82 VAL A C 1
ATOM 649 O O . VAL A 1 82 ? 6.602 -17.245 -7.480 1.00 88.00 82 VAL A O 1
ATOM 652 N N . ARG A 1 83 ? 8.245 -18.775 -7.433 1.00 78.06 83 ARG A N 1
ATOM 653 C CA . ARG A 1 83 ? 7.350 -19.925 -7.259 1.00 78.06 83 ARG A CA 1
ATOM 654 C C . ARG A 1 83 ? 7.083 -20.168 -5.776 1.00 78.06 83 ARG A C 1
ATOM 656 O O . ARG A 1 83 ? 7.982 -19.983 -4.961 1.00 78.06 83 ARG A O 1
ATOM 663 N N . GLY A 1 84 ? 5.882 -20.639 -5.444 1.00 77.81 84 GLY A N 1
ATOM 664 C CA . GLY A 1 84 ? 5.544 -21.121 -4.099 1.00 77.81 84 GLY A CA 1
ATOM 665 C C . GLY A 1 84 ? 4.431 -20.342 -3.396 1.00 77.81 84 GLY A C 1
ATOM 666 O O . GLY A 1 84 ? 3.425 -20.959 -3.046 1.00 77.81 84 GLY A O 1
ATOM 667 N N . PRO A 1 85 ? 4.563 -19.022 -3.174 1.00 83.81 85 PRO A N 1
ATOM 668 C CA . PRO A 1 85 ? 3.535 -18.281 -2.459 1.00 83.81 85 PRO A CA 1
ATOM 669 C C . PRO A 1 85 ? 2.272 -18.141 -3.312 1.00 83.81 85 PRO A C 1
ATOM 671 O O . PRO A 1 85 ? 2.321 -17.666 -4.443 1.00 83.81 85 PRO A O 1
ATOM 674 N N . THR A 1 86 ? 1.135 -18.528 -2.743 1.00 89.06 86 THR A N 1
ATOM 675 C CA . THR A 1 86 ? -0.192 -18.137 -3.228 1.00 89.06 86 THR A CA 1
ATOM 676 C C . THR A 1 86 ? -0.759 -17.089 -2.282 1.00 89.06 86 THR A C 1
ATOM 678 O O . THR A 1 86 ? -0.351 -17.022 -1.118 1.00 89.06 86 THR A O 1
ATOM 681 N N . LEU A 1 87 ? -1.707 -16.279 -2.756 1.00 89.12 87 LEU A N 1
ATOM 682 C CA . LEU A 1 87 ? -2.398 -15.322 -1.893 1.00 89.12 87 LEU A CA 1
ATOM 683 C C . LEU A 1 87 ? -3.014 -16.029 -0.677 1.00 89.12 87 LEU A C 1
ATOM 685 O O . LEU A 1 87 ? -2.820 -15.598 0.452 1.00 89.12 87 LEU A O 1
ATOM 689 N N . GLU A 1 88 ? -3.648 -17.177 -0.903 1.00 88.12 88 GLU A N 1
ATOM 690 C CA . GLU A 1 88 ? -4.244 -18.006 0.145 1.00 88.12 88 GLU A CA 1
ATOM 691 C C . GLU A 1 88 ? -3.219 -18.479 1.186 1.00 88.12 88 GLU A C 1
ATOM 693 O O . GLU A 1 88 ? -3.442 -18.319 2.386 1.00 88.12 88 GLU A O 1
ATOM 698 N N . HIS A 1 89 ? -2.071 -19.016 0.751 1.00 88.44 89 HIS A N 1
ATOM 699 C CA . HIS A 1 89 ? -1.019 -19.452 1.671 1.00 88.44 89 HIS A CA 1
ATOM 700 C C . HIS A 1 89 ? -0.442 -18.284 2.466 1.00 88.44 89 HIS A C 1
ATOM 702 O O . HIS A 1 89 ? -0.186 -18.430 3.660 1.00 88.44 89 HIS A O 1
ATOM 708 N N . LEU A 1 90 ? -0.249 -17.127 1.828 1.00 88.50 90 LEU A N 1
ATOM 709 C CA . LEU A 1 90 ? 0.233 -15.931 2.509 1.00 88.50 90 LEU A CA 1
ATOM 710 C C . LEU A 1 90 ? -0.783 -15.433 3.531 1.00 88.50 90 LEU A C 1
ATOM 712 O O . LEU A 1 90 ? -0.409 -15.171 4.666 1.00 88.50 90 LEU A O 1
ATOM 716 N N . GLU A 1 91 ? -2.061 -15.346 3.177 1.00 87.00 91 GLU A N 1
ATOM 717 C CA . GLU A 1 91 ? -3.110 -14.942 4.109 1.00 87.00 91 GLU A CA 1
ATOM 718 C C . GLU A 1 91 ? -3.255 -15.917 5.277 1.00 87.00 91 GLU A C 1
ATOM 720 O O . GLU A 1 91 ? -3.406 -15.493 6.423 1.00 87.00 91 GLU A O 1
ATOM 725 N N . HIS A 1 92 ? -3.190 -17.222 5.011 1.00 82.00 92 HIS A N 1
ATOM 726 C CA . HIS A 1 92 ? -3.217 -18.239 6.055 1.00 82.00 92 HIS A CA 1
ATOM 727 C C . HIS A 1 92 ? -2.002 -18.113 6.980 1.00 82.00 92 HIS A C 1
ATOM 729 O O . HIS A 1 92 ? -2.157 -18.079 8.200 1.00 82.00 92 HIS A O 1
ATOM 735 N N . HIS A 1 93 ? -0.802 -17.971 6.412 1.00 82.94 93 HIS A N 1
ATOM 736 C CA . HIS A 1 93 ? 0.425 -17.783 7.177 1.00 82.94 93 HIS A CA 1
ATOM 737 C C . HIS A 1 93 ? 0.395 -16.487 7.991 1.00 82.94 93 HIS A C 1
ATOM 739 O O . HIS A 1 93 ? 0.768 -16.499 9.156 1.00 82.94 93 HIS A O 1
ATOM 745 N N . LEU A 1 94 ? -0.108 -15.387 7.426 1.00 82.00 94 LEU A N 1
ATOM 746 C CA . LEU A 1 94 ? -0.276 -14.118 8.132 1.00 82.00 94 LEU A CA 1
ATOM 747 C C . LEU A 1 94 ? -1.303 -14.224 9.259 1.00 82.00 94 LEU A C 1
ATOM 749 O O . LEU A 1 94 ? -1.066 -13.664 10.323 1.00 82.00 94 LEU A O 1
ATOM 753 N N . ARG A 1 95 ? -2.406 -14.963 9.077 1.00 75.69 95 ARG A N 1
ATOM 754 C CA . ARG A 1 95 ? -3.360 -15.251 10.162 1.00 75.69 95 ARG A CA 1
ATOM 755 C C . ARG A 1 95 ? -2.707 -16.069 11.277 1.00 75.69 95 ARG A C 1
ATOM 757 O O . ARG A 1 95 ? -2.862 -15.719 12.441 1.00 75.69 95 ARG A O 1
ATOM 764 N N . ALA A 1 96 ? -1.939 -17.102 10.934 1.00 73.00 96 ALA A N 1
ATOM 765 C CA . ALA A 1 96 ? -1.219 -17.925 11.906 1.00 73.00 96 ALA A CA 1
ATOM 766 C C . ALA A 1 96 ? -0.118 -17.135 12.638 1.00 73.00 96 ALA A C 1
ATOM 768 O O . ALA A 1 96 ? 0.013 -17.224 13.856 1.00 73.00 96 ALA A O 1
ATOM 769 N N . LEU A 1 97 ? 0.637 -16.302 11.920 1.00 72.12 97 LEU A N 1
ATOM 770 C CA . LEU A 1 97 ? 1.615 -15.392 12.508 1.00 72.12 97 LEU A CA 1
ATOM 771 C C . LEU A 1 97 ? 0.942 -14.333 13.379 1.00 72.12 97 LEU A C 1
ATOM 773 O O . LEU A 1 97 ? 1.436 -14.055 14.456 1.00 72.12 97 LEU A O 1
ATOM 777 N N . ALA A 1 98 ? -0.197 -13.770 12.981 1.00 62.78 98 ALA A N 1
ATOM 778 C CA . ALA A 1 98 ? -0.935 -12.828 13.822 1.00 62.78 98 ALA A CA 1
ATOM 779 C C . ALA A 1 98 ? -1.449 -13.480 15.120 1.00 62.78 98 ALA A C 1
ATOM 781 O O . ALA A 1 98 ? -1.596 -12.794 16.126 1.00 62.78 98 ALA A O 1
ATOM 782 N N . GLN A 1 99 ? -1.685 -14.795 15.115 1.00 56.75 99 GLN A N 1
ATOM 783 C CA . GLN A 1 99 ? -2.014 -15.566 16.319 1.00 56.75 99 GLN A CA 1
ATOM 784 C C . GLN A 1 99 ? -0.778 -15.901 17.175 1.00 56.75 99 GLN A C 1
ATOM 786 O O . GLN A 1 99 ? -0.918 -16.069 18.382 1.00 56.75 99 GLN A O 1
ATOM 791 N N . GLY A 1 100 ? 0.416 -15.998 16.574 1.00 48.53 100 GLY A N 1
ATOM 792 C CA . GLY A 1 100 ? 1.672 -16.364 17.251 1.00 48.53 100 GLY A CA 1
ATOM 793 C C . GLY A 1 100 ? 2.643 -15.210 17.542 1.00 48.53 100 GLY A C 1
ATOM 794 O O . GLY A 1 100 ? 3.613 -15.398 18.272 1.00 48.53 100 GLY A O 1
ATOM 795 N N . ILE A 1 101 ? 2.415 -14.022 16.982 1.00 49.88 101 ILE A N 1
ATOM 796 C CA . ILE A 1 101 ? 3.216 -12.815 17.197 1.00 49.88 101 ILE A CA 1
ATOM 797 C C . ILE A 1 101 ? 2.477 -11.940 18.206 1.00 49.88 101 ILE A C 1
ATOM 799 O O . ILE A 1 101 ? 1.741 -11.011 17.869 1.00 49.88 101 ILE A O 1
ATOM 803 N N . GLU A 1 102 ? 2.735 -12.210 19.477 1.00 45.84 102 GLU A N 1
ATOM 804 C CA . GLU A 1 102 ? 2.548 -11.246 20.556 1.00 45.84 102 GLU A CA 1
ATOM 805 C C . GLU A 1 102 ? 3.625 -10.150 20.395 1.00 45.84 102 GLU A C 1
ATOM 807 O O . GLU A 1 102 ? 4.686 -10.190 21.010 1.00 45.84 102 GLU A O 1
ATOM 812 N N . GLY A 1 103 ? 3.440 -9.240 19.423 1.00 39.97 103 GLY A N 1
ATOM 813 C CA . GLY A 1 103 ? 4.570 -8.439 18.925 1.00 39.97 103 GLY A CA 1
ATOM 814 C C . GLY A 1 103 ? 4.280 -7.313 17.926 1.00 39.97 103 GLY A C 1
ATOM 815 O O . GLY A 1 103 ? 5.084 -7.078 17.031 1.00 39.97 103 GLY A O 1
ATOM 816 N N . ARG A 1 104 ? 3.164 -6.593 18.097 1.00 47.91 104 ARG A N 1
ATOM 817 C CA . ARG A 1 104 ? 3.046 -5.116 17.961 1.00 47.91 104 ARG A CA 1
ATOM 818 C C . ARG A 1 104 ? 2.051 -4.636 19.023 1.00 47.91 104 ARG A C 1
ATOM 820 O O . ARG A 1 104 ? 1.029 -4.026 18.729 1.00 47.91 104 ARG A O 1
ATOM 827 N N . GLN A 1 105 ? 2.330 -5.026 20.265 1.00 45.06 105 GLN A N 1
ATOM 828 C CA . GLN A 1 105 ? 1.419 -4.981 21.414 1.00 45.06 105 GLN A CA 1
ATOM 829 C C . GLN A 1 105 ? 0.903 -3.568 21.764 1.00 45.06 105 GLN A C 1
ATOM 831 O O . GLN A 1 105 ? -0.025 -3.440 22.550 1.00 45.06 105 GLN A O 1
ATOM 836 N N . GLU A 1 106 ? 1.465 -2.514 21.167 1.00 50.00 106 GLU A N 1
ATOM 837 C CA . GLU A 1 106 ? 1.084 -1.123 21.438 1.00 50.00 106 GLU A CA 1
ATOM 838 C C . GLU A 1 106 ? -0.212 -0.669 20.732 1.00 50.00 106 GLU A C 1
ATOM 840 O O . GLU A 1 106 ? -0.745 0.370 21.111 1.00 50.00 106 GLU A O 1
ATOM 845 N N . ASP A 1 107 ? -0.765 -1.433 19.773 1.00 62.88 107 ASP A N 1
ATOM 846 C CA . ASP A 1 107 ? -1.906 -0.975 18.954 1.00 62.88 107 ASP A CA 1
ATOM 847 C C . ASP A 1 107 ? -3.179 -1.870 19.002 1.00 62.88 107 ASP A C 1
ATOM 849 O O . ASP A 1 107 ? -4.194 -1.514 18.402 1.00 62.88 107 ASP A O 1
ATOM 853 N N . ILE A 1 108 ? -3.184 -3.024 19.690 1.00 72.12 108 ILE A N 1
ATOM 854 C CA . ILE A 1 108 ? -4.381 -3.896 19.783 1.00 72.12 108 ILE A CA 1
ATOM 855 C C . ILE A 1 108 ? -5.296 -3.417 20.917 1.00 72.12 108 ILE A C 1
ATOM 857 O O . ILE A 1 108 ? -4.879 -3.333 22.070 1.00 72.12 108 ILE A O 1
ATOM 861 N N . LEU A 1 109 ? -6.567 -3.149 20.602 1.00 79.56 109 LEU A N 1
ATOM 862 C CA . LEU A 1 109 ? -7.571 -2.789 21.603 1.00 79.56 109 LEU A CA 1
ATOM 863 C C . LEU A 1 109 ? -8.229 -4.038 22.177 1.00 79.56 109 LEU A C 1
ATOM 865 O O . LEU A 1 109 ? -8.800 -4.841 21.443 1.00 79.56 109 LEU A O 1
ATOM 869 N N . HIS A 1 110 ? -8.219 -4.165 23.499 1.00 83.62 110 HIS A N 1
ATOM 870 C CA . HIS A 1 110 ? -9.003 -5.175 24.200 1.00 83.62 110 HIS A CA 1
ATOM 871 C C . HIS A 1 110 ? -10.340 -4.562 24.612 1.00 83.62 110 HIS A C 1
ATOM 873 O O . HIS A 1 110 ? -10.385 -3.662 25.456 1.00 83.62 110 HIS A O 1
ATOM 879 N N . LEU A 1 111 ? -11.422 -5.027 23.989 1.00 85.56 111 LEU A N 1
ATOM 880 C CA . LEU A 1 111 ? -12.773 -4.508 24.194 1.00 85.56 111 LEU A CA 1
ATOM 881 C C . LEU A 1 111 ? -13.702 -5.602 24.730 1.00 85.56 111 LEU A C 1
ATOM 883 O O . LEU A 1 111 ? -13.493 -6.784 24.446 1.00 85.56 111 LEU A O 1
ATOM 887 N N . PRO A 1 112 ? -14.739 -5.240 25.501 1.00 86.75 112 PRO A N 1
ATOM 888 C CA . PRO A 1 112 ? -15.719 -6.212 25.962 1.00 86.75 112 PRO A CA 1
ATOM 889 C C . PRO A 1 112 ? -16.495 -6.767 24.763 1.00 86.75 112 PRO A C 1
ATOM 891 O O . PRO A 1 112 ? -17.131 -6.019 24.025 1.00 86.75 112 PRO A O 1
ATOM 894 N N . GLY A 1 113 ? -16.445 -8.078 24.560 1.00 87.19 113 GLY A N 1
ATOM 895 C CA . GLY A 1 113 ? -17.302 -8.826 23.645 1.00 87.19 113 GLY A CA 1
ATOM 896 C C . GLY A 1 113 ? -18.500 -9.438 24.358 1.00 87.19 113 GLY A C 1
ATOM 897 O O . GLY A 1 113 ? -18.627 -9.375 25.581 1.00 87.19 113 GLY A O 1
ATOM 898 N N . ARG A 1 114 ? -19.392 -10.070 23.589 1.00 77.94 114 ARG A N 1
ATOM 899 C CA . ARG A 1 114 ? -20.613 -10.694 24.139 1.00 77.94 114 ARG A CA 1
ATOM 900 C C . ARG A 1 114 ? -20.318 -11.837 25.120 1.00 77.94 114 ARG A C 1
ATOM 902 O O . ARG A 1 114 ? -21.053 -11.999 26.085 1.00 77.94 114 ARG A O 1
ATOM 909 N N . ASN A 1 115 ? -19.235 -12.582 24.885 1.00 80.25 115 ASN A N 1
ATOM 910 C CA . ASN A 1 115 ? -18.875 -13.792 25.635 1.00 80.25 115 ASN A CA 1
ATOM 911 C C . ASN A 1 115 ? -17.453 -13.727 26.231 1.00 80.25 115 ASN A C 1
ATOM 913 O O . ASN A 1 115 ? -16.826 -14.761 26.444 1.00 80.25 115 ASN A O 1
ATOM 917 N N . GLY A 1 116 ? -16.914 -12.526 26.458 1.00 83.06 116 GLY A N 1
ATOM 918 C CA . GLY A 1 116 ? -15.545 -12.324 26.945 1.00 83.06 116 GLY A CA 1
ATOM 919 C C . GLY A 1 116 ? -14.836 -11.181 26.225 1.00 83.06 116 GLY A C 1
ATOM 920 O O . GLY A 1 116 ? -15.442 -10.477 25.426 1.00 83.06 116 GLY A O 1
ATOM 921 N N . THR A 1 117 ? -13.555 -10.974 26.511 1.00 85.38 117 THR A N 1
ATOM 922 C CA . THR A 1 117 ? -12.754 -9.920 25.872 1.00 85.38 117 THR A CA 1
ATOM 923 C C . THR A 1 117 ? -12.440 -10.270 24.418 1.00 85.38 117 THR A C 1
ATOM 925 O O . THR A 1 117 ? -12.021 -11.387 24.122 1.00 85.38 117 THR A O 1
ATOM 928 N N . VAL A 1 118 ? -12.601 -9.303 23.516 1.00 84.56 118 VAL A N 1
ATOM 929 C CA . VAL A 1 118 ? -12.264 -9.413 22.091 1.00 84.56 118 VAL A CA 1
ATOM 930 C C . VAL A 1 118 ? -11.069 -8.513 21.795 1.00 84.56 118 VAL A C 1
ATOM 932 O O . VAL A 1 118 ? -11.051 -7.341 22.178 1.00 84.56 118 VAL A O 1
ATOM 935 N N . SER A 1 119 ? -10.074 -9.064 21.105 1.00 84.31 119 SER A N 1
ATOM 936 C CA . SER A 1 119 ? -8.910 -8.323 20.617 1.00 84.31 119 SER A CA 1
ATOM 937 C C . SER A 1 119 ? -9.217 -7.708 19.253 1.00 84.31 119 SER A C 1
ATOM 939 O O . SER A 1 119 ? -9.498 -8.424 18.294 1.00 84.31 119 SER A O 1
ATOM 941 N N . ILE A 1 120 ? -9.143 -6.384 19.157 1.00 82.81 120 ILE A N 1
ATOM 942 C CA . ILE A 1 120 ? -9.420 -5.620 17.941 1.00 82.81 120 ILE A CA 1
ATOM 943 C C . ILE A 1 120 ? -8.127 -5.047 17.385 1.00 82.81 120 ILE A C 1
ATOM 945 O O . ILE A 1 120 ? -7.441 -4.249 18.023 1.00 82.81 120 ILE A O 1
ATOM 949 N N . HIS A 1 121 ? -7.812 -5.461 16.161 1.00 76.81 121 HIS A N 1
ATOM 950 C CA . HIS A 1 121 ? -6.633 -5.008 15.442 1.00 76.81 121 HIS A CA 1
ATOM 951 C C . HIS A 1 121 ? -6.889 -3.650 14.753 1.00 76.81 121 HIS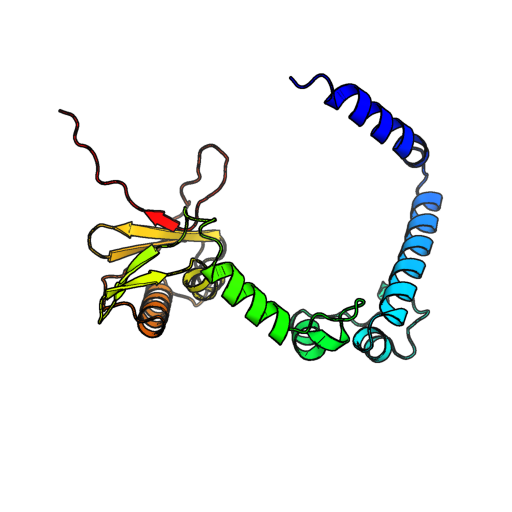 A C 1
ATOM 953 O O . HIS A 1 121 ? -7.975 -3.455 14.196 1.00 76.81 121 HIS A O 1
ATOM 959 N N . PRO A 1 122 ? -5.892 -2.744 14.680 1.00 76.06 122 PRO A N 1
ATOM 960 C CA . PRO A 1 122 ? -6.011 -1.438 14.021 1.00 76.06 122 PRO A CA 1
ATOM 961 C C . PRO A 1 122 ? -6.554 -1.456 12.594 1.00 76.06 122 PRO A C 1
ATOM 963 O O . PRO A 1 122 ? -7.180 -0.494 12.158 1.00 76.06 122 PRO A O 1
ATOM 966 N N . ASN A 1 123 ? -6.336 -2.550 11.860 1.00 75.38 123 ASN A N 1
ATOM 967 C CA . ASN A 1 123 ? -6.822 -2.708 10.483 1.00 75.38 123 ASN A CA 1
ATOM 968 C C . ASN A 1 123 ? -8.341 -2.529 10.362 1.00 75.38 123 ASN A C 1
ATOM 970 O O . ASN A 1 123 ? -8.807 -2.049 9.333 1.00 75.38 123 ASN A O 1
ATOM 974 N N . VAL A 1 124 ? -9.099 -2.859 11.414 1.00 80.56 124 VAL A N 1
ATOM 975 C CA . VAL A 1 124 ? -10.550 -2.619 11.462 1.00 80.56 124 VAL A CA 1
ATOM 976 C C . VAL A 1 124 ? -10.860 -1.127 11.306 1.00 80.56 124 VAL A C 1
ATOM 978 O O . VAL A 1 124 ? -11.821 -0.759 10.637 1.00 80.56 124 VAL A O 1
ATOM 981 N N . PHE A 1 125 ? -10.020 -0.259 11.872 1.00 83.81 125 PHE A N 1
ATOM 982 C CA . PHE A 1 125 ? -10.169 1.188 11.766 1.00 83.81 125 PHE A CA 1
ATOM 983 C C . PHE A 1 125 ? -9.590 1.738 10.461 1.00 83.81 125 PHE A C 1
ATOM 985 O O . PHE A 1 125 ? -10.221 2.609 9.874 1.00 83.81 125 PHE A O 1
ATOM 992 N N . HIS A 1 126 ? -8.463 1.206 9.965 1.00 77.38 126 HIS A N 1
ATOM 993 C CA . HIS A 1 126 ? -7.875 1.628 8.681 1.00 77.38 126 HIS A CA 1
ATOM 994 C C . HIS A 1 126 ? -8.879 1.550 7.530 1.00 77.38 126 HIS A C 1
ATOM 996 O O . HIS A 1 126 ? -9.061 2.528 6.813 1.00 77.38 126 HIS A O 1
ATOM 1002 N N . HIS A 1 127 ? -9.599 0.433 7.403 1.00 72.56 127 HIS A N 1
ATOM 1003 C CA . HIS A 1 127 ? -10.574 0.260 6.324 1.00 72.56 127 HIS A CA 1
ATOM 1004 C C . HIS A 1 127 ? -11.688 1.309 6.321 1.00 72.56 127 HIS A C 1
ATOM 1006 O O . HIS A 1 127 ? -12.174 1.670 5.258 1.00 72.56 127 HIS A O 1
ATOM 1012 N N . VAL A 1 128 ? -12.086 1.798 7.494 1.00 82.19 128 VAL A N 1
ATOM 1013 C CA . VAL A 1 128 ? -13.207 2.735 7.624 1.00 82.19 128 VAL A CA 1
ATOM 1014 C C . VAL A 1 128 ? -12.731 4.187 7.621 1.00 82.19 128 VAL A C 1
ATOM 1016 O O . VAL A 1 128 ? -13.363 5.064 7.035 1.00 82.19 128 VAL A O 1
ATOM 1019 N N . LEU A 1 129 ? -11.635 4.470 8.322 1.00 85.19 129 LEU A N 1
ATOM 1020 C CA . LEU A 1 129 ? -11.222 5.831 8.640 1.00 85.19 129 LEU A CA 1
ATOM 1021 C C . LEU A 1 129 ? -10.250 6.427 7.619 1.00 85.19 129 LEU A C 1
ATOM 1023 O O . LEU A 1 129 ? -10.224 7.653 7.497 1.00 85.19 129 LEU A O 1
ATOM 1027 N N . ASP A 1 130 ? -9.520 5.605 6.853 1.00 84.12 130 ASP A N 1
ATOM 1028 C CA . ASP A 1 130 ? -8.662 6.097 5.762 1.00 84.12 130 ASP A CA 1
ATOM 1029 C C . ASP A 1 130 ? -9.499 6.748 4.645 1.00 84.12 130 ASP A C 1
ATOM 1031 O O . ASP A 1 130 ? -9.068 7.722 4.032 1.00 84.12 130 ASP A O 1
ATOM 1035 N N . GLU A 1 131 ? -10.726 6.265 4.418 1.00 83.88 131 GLU A N 1
ATOM 1036 C CA . GLU A 1 131 ? -11.672 6.893 3.487 1.00 83.88 131 GLU A CA 1
ATOM 1037 C C . GLU A 1 131 ? -12.301 8.160 4.082 1.00 83.88 131 GLU A C 1
ATOM 1039 O O . GLU A 1 131 ? -12.508 9.154 3.383 1.00 83.88 131 GLU A O 1
ATOM 1044 N N . ALA A 1 132 ? -12.588 8.150 5.387 1.00 85.12 132 ALA A N 1
ATOM 1045 C CA . ALA A 1 132 ? -13.324 9.216 6.058 1.00 85.12 132 ALA A CA 1
ATOM 1046 C C . ALA A 1 132 ? -12.500 10.481 6.347 1.00 85.12 132 ALA A C 1
ATOM 1048 O O . ALA A 1 132 ? -13.074 11.573 6.406 1.00 85.12 132 ALA A O 1
ATOM 1049 N N . ALA A 1 133 ? -11.189 10.353 6.564 1.00 86.06 133 ALA A N 1
ATOM 1050 C CA . ALA A 1 133 ? -10.329 11.452 6.998 1.00 86.06 133 ALA A CA 1
ATOM 1051 C C . ALA A 1 133 ? -9.016 11.520 6.205 1.00 86.06 133 ALA A C 1
ATOM 1053 O O . ALA A 1 133 ? -8.052 10.806 6.475 1.00 86.06 133 ALA A O 1
ATOM 1054 N N . SER A 1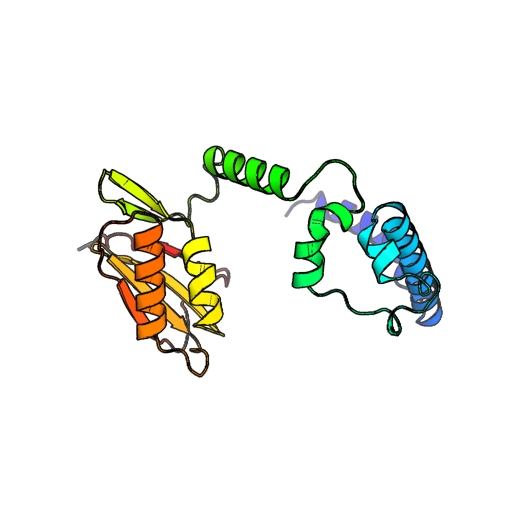 134 ? -8.959 12.467 5.269 1.00 84.31 134 SER A N 1
ATOM 1055 C CA . SER A 1 134 ? -7.830 12.691 4.358 1.00 84.31 134 SER A CA 1
ATOM 1056 C C . SER A 1 134 ? -6.529 13.134 5.034 1.00 84.31 134 SER A C 1
ATOM 1058 O O . SER A 1 134 ? -5.446 12.856 4.524 1.00 84.31 134 SER A O 1
ATOM 1060 N N . SER A 1 135 ? -6.605 13.833 6.173 1.00 83.62 135 SER A N 1
ATOM 1061 C CA . SER A 1 135 ? -5.420 14.315 6.905 1.00 83.62 135 SER A CA 1
ATOM 1062 C C . SER A 1 135 ? -5.033 13.401 8.074 1.00 83.62 135 SER A C 1
ATOM 1064 O O . SER A 1 135 ? -4.115 13.718 8.834 1.00 83.62 135 SER A O 1
ATOM 1066 N N . GLY A 1 136 ? -5.709 12.255 8.198 1.00 84.00 136 GLY A N 1
ATOM 1067 C CA . GLY A 1 136 ? -5.455 11.222 9.193 1.00 84.00 136 GLY A CA 1
ATOM 1068 C C . GLY A 1 136 ? -6.506 11.157 10.297 1.00 84.00 136 GLY A C 1
ATOM 1069 O O . GLY A 1 136 ? -7.399 12.000 10.419 1.00 84.00 136 GLY A O 1
ATOM 1070 N N . TRP A 1 137 ? -6.363 10.146 11.149 1.00 88.88 137 TRP A N 1
ATOM 1071 C CA . TRP A 1 137 ? -7.285 9.864 12.243 1.00 88.88 137 TRP A CA 1
ATOM 1072 C C . TRP A 1 137 ? -6.564 9.282 13.465 1.00 88.88 137 TRP A C 1
ATOM 1074 O O . TRP A 1 137 ? -5.421 8.837 13.376 1.00 88.88 137 TRP A O 1
ATOM 1084 N N . GLN A 1 138 ? -7.233 9.296 14.619 1.00 87.38 138 GLN A N 1
ATOM 1085 C CA . GLN A 1 138 ? -6.799 8.609 15.840 1.00 87.38 138 GLN A CA 1
ATOM 1086 C C . GLN A 1 138 ? -7.993 7.963 16.540 1.00 87.38 138 GLN A C 1
ATOM 1088 O O . GLN A 1 138 ? -9.080 8.532 16.576 1.00 87.38 138 GLN A O 1
ATOM 1093 N N . VAL A 1 139 ? -7.780 6.801 17.145 1.00 88.31 139 VAL A N 1
ATOM 1094 C CA . VAL A 1 139 ? -8.733 6.098 18.003 1.00 88.31 139 VAL A CA 1
ATOM 1095 C C . VAL A 1 139 ? -8.167 6.071 19.416 1.00 88.31 139 VAL A C 1
ATOM 1097 O O . VAL A 1 139 ? -7.046 5.635 19.654 1.00 88.31 139 VAL A O 1
ATOM 1100 N N . ILE A 1 140 ? -8.942 6.561 20.370 1.00 87.00 140 ILE A N 1
ATOM 1101 C CA . ILE A 1 140 ? -8.570 6.639 21.777 1.00 87.00 140 ILE A CA 1
ATOM 1102 C C . ILE A 1 140 ? -9.534 5.747 22.550 1.00 87.00 140 ILE A C 1
ATOM 1104 O O . ILE A 1 140 ? -10.744 5.973 22.516 1.00 87.00 140 ILE A O 1
ATOM 1108 N N . GLN A 1 141 ? -9.004 4.747 23.248 1.00 85.88 141 GLN A N 1
ATOM 1109 C CA . GLN A 1 141 ? -9.769 3.961 24.205 1.00 85.88 141 GLN A CA 1
ATOM 1110 C C . GLN A 1 141 ? -9.940 4.765 25.494 1.00 85.88 141 GLN A C 1
ATOM 1112 O O . GLN A 1 141 ? -8.964 5.140 26.151 1.00 85.88 141 GLN A O 1
ATOM 1117 N N . GLU A 1 142 ? -11.198 5.045 25.822 1.00 85.62 142 GLU A N 1
ATOM 1118 C CA . GLU A 1 142 ? -11.629 5.650 27.078 1.00 85.62 142 GLU A CA 1
ATOM 1119 C C . GLU A 1 142 ? -12.144 4.559 28.029 1.00 85.62 142 GLU A C 1
ATOM 1121 O O . GLU A 1 142 ? -12.256 3.392 27.654 1.00 85.62 142 GLU A O 1
ATOM 1126 N N . ALA A 1 143 ? -12.437 4.926 29.279 1.00 80.62 143 ALA A N 1
ATOM 1127 C CA . ALA A 1 143 ? -12.863 3.964 30.298 1.00 80.62 143 ALA A CA 1
ATOM 1128 C C . ALA A 1 143 ? -14.170 3.234 29.933 1.00 80.62 143 ALA A C 1
ATOM 1130 O O . ALA A 1 143 ? -14.357 2.082 30.312 1.00 80.62 143 ALA A O 1
ATOM 1131 N N . ASP A 1 144 ? -15.059 3.901 29.199 1.00 82.19 144 ASP A N 1
ATOM 1132 C CA . ASP A 1 144 ? -16.407 3.444 28.874 1.00 82.19 144 ASP A CA 1
ATOM 1133 C C . ASP A 1 144 ? -16.652 3.272 27.369 1.00 82.19 144 ASP A C 1
ATOM 1135 O O . ASP A 1 144 ? -17.770 2.956 26.973 1.00 82.19 144 ASP A O 1
ATOM 1139 N N . GLY A 1 145 ? -15.644 3.449 26.510 1.00 88.56 145 GLY A N 1
ATOM 1140 C CA . GLY A 1 145 ? -15.849 3.368 25.067 1.00 88.56 145 GLY A CA 1
ATOM 1141 C C . GLY A 1 145 ? -14.666 3.834 24.231 1.00 88.56 145 GLY A C 1
ATOM 1142 O O . GLY A 1 145 ? -13.519 3.844 24.675 1.00 88.56 145 GLY A O 1
ATOM 1143 N N . LEU A 1 146 ? -14.953 4.213 22.987 1.00 92.00 146 LEU A N 1
ATOM 1144 C CA . LEU A 1 146 ? -13.962 4.703 22.034 1.00 92.00 146 LEU A CA 1
ATOM 1145 C C . LEU A 1 146 ? -14.258 6.135 21.609 1.00 92.00 146 LEU A C 1
ATOM 1147 O O . LEU A 1 146 ? -15.403 6.513 21.346 1.00 92.00 146 LEU A O 1
ATOM 1151 N N . ARG A 1 147 ? -13.194 6.914 21.444 1.00 92.19 147 ARG A N 1
ATOM 1152 C CA . ARG A 1 147 ? -13.228 8.240 20.838 1.00 92.19 147 ARG A CA 1
ATOM 1153 C C . ARG A 1 147 ? -12.392 8.257 19.570 1.00 92.19 147 ARG A C 1
ATOM 1155 O O . ARG A 1 147 ? -11.211 7.940 19.598 1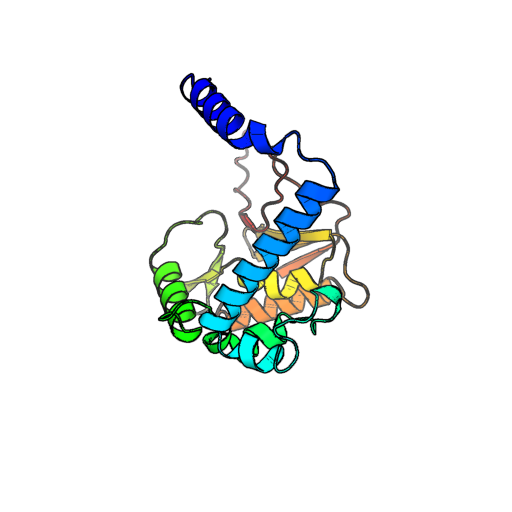.00 92.19 147 ARG A O 1
ATOM 1162 N N . ILE A 1 148 ? -12.997 8.688 18.475 1.00 92.25 148 ILE A N 1
ATOM 1163 C CA . ILE A 1 148 ? -12.368 8.817 17.165 1.00 92.25 148 ILE A CA 1
ATOM 1164 C C . ILE A 1 148 ? -12.107 10.301 16.901 1.00 92.25 148 ILE A C 1
ATOM 1166 O O . ILE A 1 148 ? -13.029 11.116 16.957 1.00 92.25 148 ILE A O 1
ATOM 1170 N N . LEU A 1 149 ? -10.862 10.659 16.608 1.00 91.69 149 LEU A N 1
ATOM 1171 C CA . LEU A 1 149 ? -10.466 11.979 16.130 1.00 91.69 149 LEU A CA 1
ATOM 1172 C C . LEU A 1 149 ? -10.219 11.906 14.626 1.00 91.69 149 LEU A C 1
ATOM 1174 O O . LEU A 1 149 ? -9.518 11.010 14.162 1.00 91.69 149 LEU A O 1
ATOM 1178 N N . LEU A 1 150 ? -10.791 12.842 13.875 1.00 90.88 150 LEU A N 1
ATOM 1179 C CA . LEU A 1 150 ? -10.716 12.884 12.415 1.00 90.88 150 LEU A CA 1
ATOM 1180 C C . LEU A 1 150 ? -10.168 14.242 11.979 1.00 90.88 150 LEU A C 1
ATOM 1182 O O . LEU A 1 150 ? -10.748 15.268 12.335 1.00 90.88 150 LEU A O 1
ATOM 1186 N N . ALA A 1 151 ? -9.085 14.254 11.205 1.00 90.38 151 ALA A N 1
ATOM 1187 C CA . ALA A 1 151 ? -8.533 15.468 10.616 1.00 90.38 151 ALA A CA 1
ATOM 1188 C C . ALA A 1 151 ? -8.763 15.478 9.102 1.00 90.38 151 ALA A C 1
ATOM 1190 O O . ALA A 1 151 ? -8.462 14.508 8.406 1.00 90.38 151 ALA A O 1
ATOM 1191 N N . GLY A 1 152 ? -9.291 16.590 8.586 1.00 88.25 152 GLY A N 1
ATOM 1192 C CA . GLY A 1 152 ? -9.587 16.746 7.160 1.00 88.25 152 GLY A CA 1
ATOM 1193 C C . GLY A 1 152 ? -10.636 15.750 6.662 1.00 88.25 152 GLY A C 1
ATOM 1194 O O . GLY A 1 152 ? -10.321 14.879 5.854 1.00 88.25 152 GLY A O 1
ATOM 1195 N N . ILE A 1 153 ? -11.876 15.862 7.149 1.00 89.94 153 ILE A N 1
ATOM 1196 C CA . ILE A 1 153 ? -12.995 15.020 6.696 1.00 89.94 153 ILE A CA 1
ATOM 1197 C C . ILE A 1 153 ? -13.131 15.078 5.171 1.00 89.94 153 ILE A C 1
ATOM 1199 O O . ILE A 1 153 ? -13.216 16.161 4.590 1.00 89.94 153 ILE A O 1
ATOM 1203 N N . THR A 1 154 ? -13.168 13.906 4.541 1.00 87.62 154 THR A N 1
ATOM 1204 C CA . THR A 1 154 ? -13.348 13.768 3.094 1.00 87.62 154 THR A CA 1
ATOM 1205 C C . THR A 1 154 ? -14.712 14.334 2.672 1.00 87.62 154 THR A C 1
ATOM 1207 O O . THR A 1 154 ? -15.723 14.014 3.308 1.00 87.62 154 THR A O 1
ATOM 1210 N N . PRO A 1 155 ? -14.791 15.157 1.606 1.00 87.88 155 PRO A N 1
ATOM 1211 C CA . PRO A 1 155 ? -16.059 15.696 1.120 1.00 87.88 155 PRO A CA 1
ATOM 1212 C C . PRO A 1 155 ? -17.101 14.598 0.871 1.00 87.88 155 PRO A C 1
ATOM 1214 O O . PRO A 1 155 ? -16.806 13.584 0.245 1.00 87.88 155 PRO A O 1
ATOM 1217 N N . GLY A 1 156 ? -18.325 14.800 1.361 1.00 85.56 156 GLY A N 1
ATOM 1218 C CA . GLY A 1 156 ? -19.415 13.821 1.249 1.00 85.56 156 GLY A CA 1
ATOM 1219 C C . GLY A 1 156 ? -19.465 12.778 2.373 1.00 85.56 156 GLY A C 1
ATOM 1220 O O . GLY A 1 156 ? -20.490 12.119 2.532 1.00 85.56 156 GLY A O 1
ATOM 1221 N N . ILE A 1 157 ? -18.425 12.674 3.204 1.00 85.31 157 ILE A N 1
ATOM 1222 C CA . ILE A 1 157 ? -18.438 11.855 4.420 1.00 85.31 157 ILE A CA 1
ATOM 1223 C C . ILE A 1 157 ? -18.709 12.756 5.625 1.00 85.31 157 ILE A C 1
ATOM 1225 O O . ILE A 1 157 ? -18.273 13.902 5.694 1.00 85.31 157 ILE A O 1
ATOM 1229 N N . THR A 1 158 ? -19.458 12.244 6.600 1.00 88.94 158 THR A N 1
ATOM 1230 C CA . THR A 1 158 ? -19.705 12.941 7.866 1.00 88.94 158 THR A CA 1
ATOM 1231 C C . THR A 1 158 ? -19.011 12.212 9.008 1.00 88.94 158 THR A C 1
ATOM 1233 O O . THR A 1 158 ? -18.890 10.986 8.992 1.00 88.94 158 THR A O 1
ATOM 1236 N N . ALA A 1 159 ? -18.611 12.944 10.052 1.00 86.81 159 ALA A N 1
ATOM 1237 C CA . ALA A 1 159 ? -18.059 12.329 11.261 1.00 86.81 159 ALA A CA 1
ATOM 1238 C C . ALA A 1 159 ? -19.035 11.308 11.881 1.00 86.81 159 ALA A C 1
ATOM 1240 O O . ALA A 1 159 ? -18.621 10.237 12.317 1.00 86.81 159 ALA A O 1
ATOM 1241 N N . ALA A 1 160 ? -20.341 11.600 11.848 1.00 89.00 160 ALA A N 1
ATOM 1242 C CA . ALA A 1 160 ? -21.379 10.681 12.307 1.00 89.00 160 ALA A CA 1
ATOM 1243 C C . ALA A 1 160 ? -21.469 9.403 11.452 1.00 89.00 160 ALA A C 1
ATOM 1245 O O . ALA A 1 160 ? -21.688 8.326 12.007 1.00 89.00 160 ALA A O 1
ATOM 1246 N N . GLY A 1 161 ? -21.272 9.511 10.134 1.00 87.44 161 GLY A N 1
ATOM 1247 C CA . GLY A 1 161 ? -21.196 8.369 9.221 1.00 87.44 161 GLY A CA 1
ATOM 1248 C C . GLY A 1 161 ? -19.975 7.493 9.499 1.00 87.44 161 GLY A C 1
ATOM 1249 O O . GLY A 1 161 ? -20.120 6.287 9.678 1.00 87.44 161 GLY A O 1
ATOM 1250 N N . ALA A 1 162 ? -18.797 8.102 9.655 1.00 87.44 162 ALA A N 1
ATOM 1251 C CA . ALA A 1 162 ? -17.571 7.389 10.022 1.00 87.44 162 ALA A CA 1
ATOM 1252 C C . ALA A 1 162 ? -17.714 6.658 11.371 1.00 87.44 162 ALA A C 1
ATOM 1254 O O . ALA A 1 162 ? -17.367 5.486 11.499 1.00 87.44 162 ALA A O 1
ATOM 1255 N N . ARG A 1 163 ? -18.312 7.321 12.369 1.00 92.56 163 ARG A N 1
ATOM 1256 C CA . ARG A 1 163 ? -18.643 6.734 13.677 1.00 92.56 163 ARG A CA 1
ATOM 1257 C C . ARG A 1 163 ? -19.557 5.516 13.552 1.00 92.56 163 ARG A C 1
ATOM 1259 O O . ARG A 1 163 ? -19.316 4.507 14.209 1.00 92.56 163 ARG A O 1
ATOM 1266 N N . ALA A 1 164 ? -20.610 5.614 12.739 1.00 89.94 164 ALA A N 1
ATOM 1267 C CA . ALA A 1 164 ? -21.549 4.519 12.520 1.00 89.94 164 ALA A CA 1
ATOM 1268 C C . ALA A 1 164 ? -20.874 3.327 11.824 1.00 89.94 164 ALA A C 1
ATOM 1270 O O . ALA A 1 164 ? -21.076 2.192 12.247 1.00 89.94 164 ALA A O 1
ATOM 1271 N N . ALA A 1 165 ? -20.025 3.587 10.827 1.00 87.25 165 ALA A N 1
ATOM 1272 C CA . ALA A 1 165 ? -19.268 2.554 10.128 1.00 87.25 165 ALA A CA 1
ATOM 1273 C C . ALA A 1 165 ? -18.278 1.831 11.059 1.00 87.25 165 ALA A C 1
ATOM 1275 O O . ALA A 1 165 ? -18.229 0.603 11.058 1.00 87.25 165 ALA A O 1
ATOM 1276 N N . VAL A 1 166 ? -17.568 2.559 11.931 1.00 89.50 166 VAL A N 1
ATOM 1277 C CA . VAL A 1 166 ? -16.700 1.934 12.947 1.00 89.50 166 VAL A CA 1
ATOM 1278 C C . VAL A 1 166 ? -17.515 1.103 13.939 1.00 89.50 166 VAL A C 1
ATOM 1280 O O . VAL A 1 166 ? -17.135 -0.022 14.247 1.00 89.50 166 VAL A O 1
ATOM 1283 N N . ALA A 1 167 ? -18.650 1.612 14.427 1.00 90.50 167 ALA A N 1
ATOM 1284 C CA . ALA A 1 167 ? -19.512 0.855 15.336 1.00 90.50 167 ALA A CA 1
ATOM 1285 C C . ALA A 1 167 ? -20.055 -0.438 14.691 1.00 90.50 167 ALA A C 1
ATOM 1287 O O . ALA A 1 167 ? -20.146 -1.466 15.367 1.00 90.50 167 ALA A O 1
ATOM 1288 N N . GLY A 1 168 ? -20.374 -0.399 13.393 1.00 87.31 168 GLY A N 1
ATOM 1289 C CA . GLY A 1 168 ? -20.735 -1.578 12.602 1.00 87.31 168 GLY A CA 1
ATOM 1290 C C . GLY A 1 168 ? -19.589 -2.585 12.532 1.00 87.31 168 GLY A C 1
ATOM 1291 O O . GLY A 1 168 ? -19.750 -3.714 12.983 1.00 87.31 168 GLY A O 1
ATOM 1292 N N . ALA A 1 169 ? -18.402 -2.143 12.109 1.00 85.31 169 ALA A N 1
ATOM 1293 C CA . ALA A 1 169 ? -17.222 -3.001 11.995 1.00 85.31 169 ALA A CA 1
ATOM 1294 C C . ALA A 1 169 ? -16.819 -3.661 13.331 1.00 85.31 169 ALA A C 1
ATOM 1296 O O . ALA A 1 169 ? -16.425 -4.825 13.360 1.00 85.31 169 ALA A O 1
ATOM 1297 N N . LEU A 1 170 ? -16.960 -2.952 14.458 1.00 87.62 170 LEU A N 1
ATOM 1298 C CA . LEU A 1 170 ? -16.736 -3.518 15.796 1.00 87.62 170 LEU A CA 1
ATOM 1299 C C . LEU A 1 170 ? -17.791 -4.566 16.169 1.00 87.62 170 LEU A C 1
ATOM 1301 O O . LEU A 1 170 ? -17.463 -5.579 16.785 1.00 87.62 170 LEU A O 1
ATOM 1305 N N . THR A 1 171 ? -19.049 -4.334 15.793 1.00 88.81 171 THR A N 1
ATOM 1306 C CA . THR A 1 171 ? -20.133 -5.296 16.026 1.00 88.81 171 THR A CA 1
ATOM 1307 C C . THR A 1 171 ? -19.900 -6.577 15.228 1.00 88.81 171 THR A C 1
ATOM 1309 O O . THR A 1 171 ? -20.037 -7.667 15.786 1.00 88.81 171 THR A O 1
ATOM 1312 N N . ASP A 1 172 ? -19.480 -6.453 13.968 1.00 82.44 172 ASP A N 1
ATOM 1313 C CA . ASP A 1 172 ? -19.143 -7.584 13.095 1.00 82.44 172 ASP A CA 1
ATOM 1314 C C . ASP A 1 172 ? -17.918 -8.353 13.610 1.00 82.44 172 ASP A C 1
ATOM 1316 O O . ASP A 1 172 ? -17.862 -9.579 13.520 1.00 82.44 172 ASP A O 1
ATOM 1320 N N . ALA A 1 173 ? -16.973 -7.650 14.241 1.00 82.62 173 ALA A N 1
ATOM 1321 C CA . ALA A 1 173 ? -15.833 -8.246 14.933 1.00 82.62 173 ALA A CA 1
ATOM 1322 C C . ALA A 1 173 ? -16.191 -8.902 16.286 1.00 82.62 173 ALA A C 1
ATOM 1324 O O . ALA A 1 173 ? -15.315 -9.460 16.946 1.00 82.62 173 ALA A O 1
ATOM 1325 N N . GLY A 1 174 ? -17.458 -8.856 16.720 1.00 85.44 174 GLY A N 1
ATOM 1326 C CA . GLY A 1 174 ? -17.943 -9.527 17.933 1.00 85.44 174 GLY A CA 1
ATOM 1327 C C . GLY A 1 174 ? -17.863 -8.701 19.222 1.00 85.44 174 GLY A C 1
ATOM 1328 O O . GLY A 1 174 ? -18.123 -9.234 20.309 1.00 85.44 174 GLY A O 1
ATOM 1329 N N . VAL A 1 175 ? 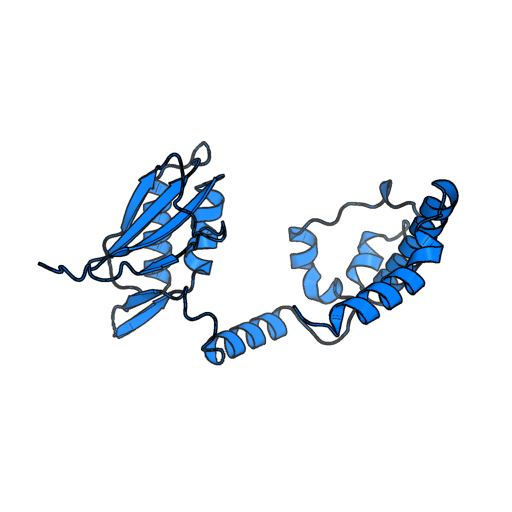-17.541 -7.407 19.130 1.00 87.69 175 VAL A N 1
ATOM 1330 C CA . VAL A 1 175 ? -17.527 -6.494 20.283 1.00 87.69 175 VAL A CA 1
ATOM 1331 C C . VAL A 1 175 ? -18.960 -6.268 20.776 1.00 87.69 175 VAL A C 1
ATOM 1333 O O . VAL A 1 175 ? -19.913 -6.178 19.996 1.00 87.69 175 VAL A O 1
ATOM 1336 N N . ALA A 1 176 ? -19.143 -6.201 22.095 1.00 88.38 176 ALA A N 1
ATOM 1337 C CA . ALA A 1 176 ? -20.405 -5.787 22.687 1.00 88.38 176 ALA A CA 1
ATOM 1338 C C . ALA A 1 176 ? -20.709 -4.335 22.293 1.00 88.38 176 ALA A C 1
ATOM 1340 O O . ALA A 1 176 ? -19.833 -3.574 21.885 1.00 88.38 176 ALA A O 1
ATOM 1341 N N . LYS A 1 177 ? -21.970 -3.923 22.410 1.00 88.00 177 LYS A N 1
ATOM 1342 C CA . LYS A 1 177 ? -22.348 -2.552 22.070 1.00 88.00 177 LYS A CA 1
ATOM 1343 C C . LYS A 1 177 ? -21.675 -1.574 23.040 1.00 88.00 177 LYS A C 1
ATOM 1345 O O . LYS A 1 177 ? -22.137 -1.418 24.166 1.00 88.00 177 LYS A O 1
ATOM 1350 N N . ILE A 1 178 ? -20.612 -0.916 22.581 1.00 88.88 178 ILE A N 1
ATOM 1351 C CA . ILE A 1 178 ? -19.888 0.116 23.327 1.00 88.88 178 ILE A CA 1
ATOM 1352 C C . ILE A 1 178 ? -20.186 1.517 22.766 1.00 88.88 178 ILE A C 1
ATOM 1354 O O . ILE A 1 178 ? -20.439 1.665 21.566 1.00 88.88 178 ILE A O 1
ATOM 1358 N N . PRO A 1 179 ? -20.149 2.562 23.607 1.00 91.06 179 PRO A N 1
ATOM 1359 C CA . PRO A 1 179 ? -20.106 3.947 23.162 1.00 91.06 179 PRO A CA 1
ATOM 1360 C C . PRO A 1 179 ? -18.945 4.199 22.191 1.00 91.06 179 PRO A C 1
ATOM 1362 O O . PRO A 1 179 ? -17.784 3.931 22.495 1.00 91.06 179 PRO A O 1
ATOM 1365 N N . VAL A 1 180 ? -19.264 4.750 21.019 1.00 93.25 180 VAL A N 1
ATOM 1366 C CA . VAL A 1 180 ? -18.280 5.245 20.048 1.00 93.25 180 VAL A CA 1
ATOM 1367 C C . VAL A 1 180 ? -18.628 6.690 19.732 1.00 93.25 180 VAL A C 1
ATOM 1369 O O . VAL A 1 180 ? -19.707 6.967 19.199 1.00 93.25 180 VAL A O 1
ATOM 1372 N N . ASN A 1 181 ? -17.711 7.596 20.057 1.00 92.88 181 ASN A N 1
ATOM 1373 C CA . ASN A 1 181 ? -17.814 9.032 19.824 1.00 92.88 181 ASN A CA 1
ATOM 1374 C C . ASN A 1 181 ? -16.840 9.456 18.723 1.00 92.88 181 ASN A C 1
ATOM 1376 O O . ASN A 1 181 ? -15.751 8.903 18.613 1.00 92.88 181 ASN A O 1
ATOM 1380 N N . SER A 1 182 ? -17.200 10.460 17.925 1.00 91.62 182 SER A N 1
ATOM 1381 C CA . SER A 1 182 ? -16.337 11.010 16.870 1.00 91.62 182 SER A CA 1
ATOM 1382 C C . SER A 1 182 ? -16.234 12.524 16.987 1.00 91.62 182 SER A C 1
ATOM 1384 O O . SER A 1 182 ? -17.255 13.186 17.179 1.00 91.62 182 SER A O 1
ATOM 1386 N N . ARG A 1 183 ? -15.037 13.082 16.804 1.00 92.31 183 ARG A N 1
ATOM 1387 C CA . ARG A 1 183 ? -14.789 14.526 16.792 1.00 92.31 183 ARG A CA 1
ATOM 1388 C C . ARG A 1 183 ? -13.885 14.905 15.624 1.00 92.31 183 ARG A C 1
ATOM 1390 O O . ARG A 1 183 ? -12.856 14.273 15.405 1.00 92.31 183 ARG A O 1
ATOM 1397 N N . VAL A 1 184 ? -14.261 15.960 14.906 1.00 90.88 184 VAL A N 1
ATOM 1398 C CA . VAL A 1 184 ? -13.401 16.571 13.887 1.00 90.88 184 VAL A CA 1
ATOM 1399 C C . VAL A 1 184 ? -12.421 17.514 14.577 1.00 90.88 184 VAL A C 1
ATOM 1401 O O . VAL A 1 184 ? -12.821 18.285 15.453 1.00 90.88 184 VAL A O 1
ATOM 1404 N N . VAL A 1 185 ? -11.147 17.424 14.215 1.00 89.94 185 VAL A N 1
ATOM 1405 C CA . VAL A 1 185 ? -10.067 18.252 14.761 1.00 89.94 185 VAL A CA 1
ATOM 1406 C C . VAL A 1 185 ? -9.238 18.845 13.628 1.00 89.94 185 VAL A C 1
ATOM 1408 O O . VAL A 1 185 ? -9.095 18.235 12.571 1.00 89.94 185 VAL A O 1
ATOM 1411 N N . GLU A 1 186 ? -8.682 20.034 13.847 1.00 83.69 186 GLU A N 1
ATOM 1412 C CA . GLU A 1 186 ? -7.811 20.690 12.861 1.00 83.69 186 GLU A CA 1
ATOM 1413 C C . GLU A 1 186 ? -6.442 20.001 12.779 1.00 83.69 186 GLU A C 1
ATOM 1415 O O . GLU A 1 186 ? -5.899 19.799 11.693 1.00 83.69 186 GLU A O 1
ATOM 1420 N N . HIS A 1 187 ? -5.910 19.567 13.926 1.00 80.94 187 HIS A N 1
ATOM 1421 C CA . HIS A 1 187 ? -4.617 18.899 14.028 1.00 80.94 187 HIS A CA 1
ATOM 1422 C C . HIS A 1 187 ? -4.673 17.708 14.987 1.00 80.94 187 HIS A C 1
ATOM 1424 O O . HIS A 1 187 ? -5.275 17.780 16.058 1.00 80.94 187 HIS A O 1
ATOM 1430 N N . LEU A 1 188 ? -4.018 16.612 14.598 1.00 82.62 188 LEU A N 1
ATOM 1431 C CA . LEU A 1 188 ? -3.843 15.431 15.442 1.00 82.62 188 LEU A CA 1
ATOM 1432 C C . LEU A 1 188 ? -2.588 15.568 16.293 1.00 82.62 188 LEU A C 1
ATOM 1434 O O . LEU A 1 188 ? -1.539 16.008 15.813 1.00 82.62 188 LEU A O 1
ATOM 1438 N N . GLU A 1 189 ? -2.673 15.116 17.539 1.00 70.56 189 GLU A N 1
ATOM 1439 C CA . GLU A 1 189 ? -1.514 15.081 18.418 1.00 70.56 189 GLU A CA 1
ATOM 1440 C C . GLU A 1 189 ? -0.493 14.053 17.929 1.00 70.56 189 GLU A C 1
ATOM 1442 O O . GLU A 1 189 ? -0.778 12.855 17.805 1.00 70.56 189 GLU A O 1
ATOM 1447 N N . ARG A 1 190 ? 0.741 14.509 17.723 1.00 64.44 190 ARG A N 1
ATOM 1448 C CA . ARG A 1 190 ? 1.873 13.664 17.337 1.00 64.44 190 ARG A CA 1
ATOM 1449 C C . ARG A 1 190 ? 2.758 13.383 18.546 1.00 64.44 190 ARG A C 1
ATOM 1451 O O . ARG A 1 190 ? 2.869 14.196 19.457 1.00 64.44 190 ARG A O 1
ATOM 1458 N N . THR A 1 191 ? 3.390 12.217 18.554 1.00 56.91 191 THR A N 1
ATOM 1459 C CA . THR A 1 191 ? 4.452 11.895 19.517 1.00 56.91 191 THR A CA 1
ATOM 1460 C C . THR A 1 191 ? 5.651 12.833 19.337 1.00 56.91 191 THR A C 1
ATOM 1462 O O . THR A 1 191 ? 5.825 13.392 18.251 1.00 56.91 191 THR A O 1
ATOM 1465 N N . PRO A 1 192 ? 6.533 12.954 20.346 1.00 41.66 192 PRO A N 1
ATOM 1466 C CA . PRO A 1 192 ? 7.771 13.737 20.249 1.00 41.66 192 PRO A CA 1
ATOM 1467 C C . PRO A 1 192 ? 8.692 13.334 19.082 1.00 41.66 192 PRO A C 1
ATOM 1469 O O . PRO A 1 192 ? 9.486 14.139 18.613 1.00 41.66 192 PRO A O 1
ATOM 1472 N N . LEU A 1 193 ? 8.559 12.100 18.576 1.00 46.34 193 LEU A N 1
ATOM 1473 C CA . LEU A 1 193 ? 9.262 11.579 17.395 1.00 46.34 193 LEU A CA 1
ATOM 1474 C C . LEU A 1 193 ? 8.526 11.865 16.067 1.00 46.34 193 LEU A C 1
ATOM 1476 O O . LEU A 1 193 ? 8.860 11.289 15.034 1.00 46.34 193 LEU A O 1
ATOM 1480 N N . GLY A 1 194 ? 7.489 12.705 16.082 1.00 41.91 194 GLY A N 1
ATOM 1481 C CA . GLY A 1 194 ? 6.736 13.130 14.899 1.00 41.91 194 GLY A CA 1
ATOM 1482 C C . GLY A 1 194 ? 5.716 12.118 14.363 1.00 41.91 194 GLY A C 1
ATOM 1483 O O . GLY A 1 194 ? 4.996 12.436 13.418 1.00 41.91 194 GLY A O 1
ATOM 1484 N N . LYS A 1 195 ? 5.600 10.922 14.958 1.00 46.34 195 LYS A N 1
ATOM 1485 C CA . LYS A 1 195 ? 4.598 9.912 14.572 1.00 46.34 195 LYS A CA 1
ATOM 1486 C C . LYS A 1 195 ? 3.272 10.160 15.290 1.00 46.34 195 LYS A C 1
ATOM 1488 O O . LYS A 1 195 ? 3.273 10.332 16.506 1.00 46.34 195 LYS A O 1
ATOM 1493 N N . ALA A 1 196 ? 2.143 10.139 14.587 1.00 53.72 196 ALA A N 1
ATOM 1494 C CA . ALA A 1 196 ? 0.830 10.051 15.227 1.00 53.72 196 ALA A CA 1
ATOM 1495 C C . ALA A 1 196 ? 0.498 8.562 15.433 1.00 53.72 196 ALA A C 1
ATOM 1497 O O . ALA A 1 196 ? 0.263 7.879 14.440 1.00 53.72 196 ALA A O 1
ATOM 1498 N N . PRO A 1 197 ? 0.527 8.017 16.662 1.00 61.16 197 PRO A N 1
ATOM 1499 C CA . PRO A 1 197 ? -0.003 6.681 16.897 1.00 61.16 197 PRO A CA 1
ATOM 1500 C C . PRO A 1 197 ? -1.509 6.727 16.635 1.00 61.16 197 PRO A C 1
ATOM 1502 O O . PRO A 1 197 ? -2.190 7.668 17.062 1.00 61.16 197 PRO A O 1
ATOM 1505 N N . PHE A 1 198 ? -1.990 5.742 15.883 1.00 67.69 198 PHE A N 1
ATOM 1506 C CA . PHE A 1 198 ? -3.370 5.675 15.409 1.00 67.69 198 PHE A CA 1
ATOM 1507 C C . PHE A 1 198 ? -4.319 5.141 16.477 1.00 67.69 198 PHE A C 1
ATOM 1509 O O . PHE A 1 198 ? -5.502 5.455 16.438 1.00 67.69 198 PHE A O 1
ATOM 1516 N N . VAL A 1 199 ? -3.807 4.386 17.451 1.00 67.81 199 VAL A N 1
ATOM 1517 C CA . VAL A 1 199 ? -4.569 3.847 18.574 1.00 67.81 199 VAL A CA 1
ATOM 1518 C C . VAL A 1 199 ? -3.867 4.233 19.877 1.00 67.81 199 VAL A C 1
ATOM 1520 O O . VAL A 1 199 ? -2.651 4.117 19.991 1.00 67.81 199 VAL A O 1
ATOM 1523 N N . ARG A 1 200 ? -4.609 4.750 20.861 1.00 71.25 200 ARG A N 1
ATOM 1524 C CA . ARG A 1 200 ? -4.081 5.077 22.194 1.00 71.25 200 ARG A CA 1
ATOM 1525 C C . ARG A 1 200 ? -5.001 4.531 23.272 1.00 71.25 200 ARG A C 1
ATOM 1527 O O . ARG A 1 200 ? -6.207 4.749 23.215 1.00 71.25 200 ARG A O 1
ATOM 1534 N N . VAL A 1 201 ? -4.430 3.932 24.309 1.00 64.19 201 VAL A N 1
ATOM 1535 C CA . VAL A 1 201 ? -5.144 3.693 25.567 1.00 64.19 201 VAL A CA 1
ATOM 1536 C C . VAL A 1 201 ? -4.931 4.908 26.459 1.00 64.19 201 VAL A C 1
ATOM 1538 O O . VAL A 1 201 ? -3.789 5.298 26.716 1.00 64.19 201 VAL A O 1
ATOM 1541 N N . ARG A 1 202 ? -6.010 5.547 26.924 1.00 63.22 202 ARG A N 1
ATOM 1542 C CA . ARG A 1 202 ? -5.867 6.632 27.896 1.00 63.22 202 ARG A CA 1
ATOM 1543 C C . ARG A 1 202 ? -5.431 6.017 29.224 1.00 63.22 202 ARG A C 1
ATOM 1545 O O . ARG A 1 202 ? -6.217 5.333 29.874 1.00 63.22 202 ARG A O 1
ATOM 1552 N N . ALA A 1 203 ? -4.182 6.251 29.628 1.00 48.47 203 ALA A N 1
ATOM 1553 C CA . ALA A 1 203 ? -3.743 5.914 30.976 1.00 48.47 203 ALA A CA 1
ATOM 1554 C C . ALA A 1 203 ? -4.671 6.627 31.968 1.00 48.47 203 ALA A C 1
ATOM 1556 O O . ALA A 1 203 ? -4.911 7.831 31.832 1.00 48.47 203 ALA A O 1
ATOM 1557 N N . ALA A 1 204 ? -5.219 5.887 32.935 1.00 41.00 204 ALA A N 1
ATOM 1558 C CA . ALA A 1 204 ? -5.930 6.491 34.049 1.00 41.00 204 ALA A CA 1
ATOM 1559 C C . ALA A 1 204 ? -4.995 7.535 34.667 1.00 41.00 204 ALA A C 1
ATOM 1561 O O . ALA A 1 204 ? -3.875 7.213 35.070 1.00 41.00 204 ALA A O 1
ATOM 1562 N N . SER A 1 205 ? -5.424 8.793 34.655 1.00 34.78 205 SER A N 1
ATOM 1563 C CA . SER A 1 205 ? -4.720 9.895 35.290 1.00 34.78 205 SER A CA 1
ATOM 1564 C C . SER A 1 205 ? -4.429 9.492 36.732 1.00 34.78 205 SER A C 1
ATOM 1566 O O . SER A 1 205 ? -5.345 9.382 37.544 1.00 34.78 205 SER A O 1
ATOM 1568 N N . ARG A 1 206 ? -3.155 9.223 37.044 1.00 31.47 206 ARG A N 1
ATOM 1569 C CA . ARG A 1 206 ? -2.688 9.264 38.426 1.00 31.47 206 ARG A CA 1
ATOM 1570 C C . ARG A 1 206 ? -2.787 10.723 38.842 1.00 31.47 206 ARG A C 1
ATOM 1572 O O . ARG A 1 206 ? -1.875 11.497 38.563 1.00 31.47 206 ARG A O 1
ATOM 1579 N N . ASP A 1 207 ? -3.908 11.073 39.461 1.00 31.95 207 ASP A N 1
ATOM 1580 C CA . ASP A 1 207 ? -3.968 12.220 40.355 1.00 31.95 207 ASP A CA 1
ATOM 1581 C C . ASP A 1 207 ? -2.804 12.081 41.334 1.00 31.95 207 ASP A C 1
ATOM 1583 O O . ASP A 1 207 ? -2.658 11.065 42.023 1.00 31.95 207 ASP A O 1
ATOM 1587 N N . ARG A 1 208 ? -1.926 13.077 41.335 1.00 27.23 208 ARG A N 1
ATOM 1588 C CA . ARG A 1 208 ? -0.947 13.265 42.395 1.00 27.23 208 ARG A CA 1
ATOM 1589 C C . ARG A 1 208 ? -1.326 14.582 43.075 1.00 27.23 208 ARG A C 1
ATOM 1591 O O . ARG A 1 208 ? -1.513 15.549 42.338 1.00 27.23 208 ARG A O 1
ATOM 1598 N N . PRO A 1 209 ? -1.512 14.584 44.406 1.00 38.50 209 PRO A N 1
ATOM 1599 C CA . PRO A 1 209 ? -1.935 15.765 45.155 1.00 38.50 209 PRO A CA 1
ATOM 1600 C C . PRO A 1 209 ? -0.928 16.913 45.053 1.00 38.50 209 PRO A C 1
ATOM 1602 O O . PRO A 1 209 ? 0.273 16.628 44.822 1.00 38.50 209 PRO A O 1
#

Sequence (209 aa):
MDLRLVPRVLLLRAASHPRDHWDAARISKHQQHALRELRNAAYAGSAFYRRHHAGLLGAPLDQLPPVTKAELMANFNDALTVRGPTLEHLEHHLRALAQGIEGRQEDILHLPGRNGTVSIHPNVFHHVLDEAASSGWQVIQEADGLRILLAGITPGITAAGARAAVAGALTDAGVAKIPVNSRVVEHLERTPLGKAPFVRVRAASRDRP

pLDDT: mean 80.61, std 15.36, range [27.23, 96.44]

Radius of gyration: 24.63 Å; chains: 1; bounding box: 57×42×73 Å

Secondary structure (DSSP, 8-state):
--TTHHHHHHHHHHHHHHHHT--HHHHHHHHHHHHHHHHHHHHHH-HHHHHHTTT-TTS-GGGSPP--HHHHHHTHHHH-SSSS--HHHHHHHHHHHHHH----TTS-EEEEETTEEEEE-THHHHHHHHHHBTT-EEEEE-SSSEEEEEESBPTT--HHHHHHHHHHHHHHTTB----EEEEEESSPPPPTTS---SEEE--------

Foldseek 3Di:
DDPVVVVVVVVVCVVCVVVVPDDPVRVVVVCVVVVLVVLVLQCQQAPLSCVQCPVNSPPDPVPGDDDDPVNCVVRVQRRDRDPDDDPVNVVVVVVVCVVVPPDPVQAWDFAAFPVGTATHGCVLLCVLQVQQAVVAKAWEDDPFAIEIEHAHGDPPHDQVNSQVSSQVSCVVSRHDRTDYHYDYDNDADADPVRHRRRYYYPDDDPDDD